Protein AF-A0A9I9E9Q4-F1 (afdb_monomer)

pLDDT: mean 74.21, std 18.52, range [24.16, 96.31]

Sequence (242 aa):
YEVGDVLEVLPSQSSAADVEVLVGLPADGEPVTDQMHDDWLHVCQELLGVIPPPEQIRGQRLSLTWLGAEFHELANDVDEETITCYAWAYILQLMGGSIFADKSTRYVHLMFLPFLANMHHTGRYSWGGAYLAWLYRQLCKASKQGVREIAGPLILLQIWAWERFPIVALKLLHLNVRYLFQIVWESYKTVIDSLPHFCINDHDIWRTISPLICFYIGEWHHPDRVLRQFGIQQAVPRDCNT

InterPro domains:
  IPR019557 Aminotransferase-like, plant mobile domain [PF10536] (17-169)
  IPR019557 Aminotransferase-like, plant mobile domain [PF10536] (182-240)
  IPR044824 Protein MAINTENANCE OF MERISTEMS-like [PTHR46033] (18-239)

Foldseek 3Di:
DDPVVVLVLLLQADFLLCCCVVVVFAQAADAQADDDDPCLQVLCCVQLVDRDDPVQDDPQKGFLVVLCVVLVDDDPDDDPSNVRSSVLSVVQSCCDQAQLDDPVSGIGGSSCSVLSSDVVSVNRYSSSLLSSLSQNVQSVVCPDPPRDDTIGNCPSVLLVCLVVPVVSNDPDDDDDDDDDDDDPDDPCPVVQVVDDCSSCVVVVCRQDFDWRHDHVGTDTHHNLSPCVVVVGDRDDDDDDPD

Secondary structure (DSSP, 8-state):
--HHHHHHHHHHH--HHHIIIII----SSB-B--PPPS-HHHHHHHHHSS---GGGB-SSEEEHHHHHHHTS---TT--HHHHHHHHHHHHHHHIIIIIT--SS-SEEEGGGHHHHS-HHHHTTB-HHHHHHHHHHHHHHHHTSTT-----S-THHHHHHHHHH-TTTS-------SSSS-------GGGTGGGS-GGGTTTGGGGG--EEEEETTEEEEE-GGGGGGGGTPPPPPPPPP--

Organism: Cucumis melo (NCBI:txid3656)

Mean predicted aligned error: 11.28 Å

Radius of gyration: 19.62 Å; Cα contacts (8 Å, |Δi|>4): 307; chains: 1; bounding box: 57×51×51 Å

Structure (mmCIF, N/CA/C/O backbone):
data_AF-A0A9I9E9Q4-F1
#
_entry.id   AF-A0A9I9E9Q4-F1
#
loop_
_atom_site.group_PDB
_atom_site.id
_atom_site.type_symbol
_atom_site.label_atom_id
_atom_site.label_alt_id
_atom_site.label_comp_id
_atom_site.label_asym_id
_atom_site.label_entity_id
_atom_site.label_seq_id
_atom_site.pdbx_PDB_ins_code
_atom_site.Cartn_x
_atom_site.Cartn_y
_atom_site.Cartn_z
_atom_site.occupancy
_atom_site.B_iso_or_equiv
_atom_site.auth_seq_id
_atom_site.auth_comp_id
_atom_site.auth_asym_id
_atom_site.auth_atom_id
_atom_site.pdbx_PDB_model_num
ATOM 1 N N . TYR A 1 1 ? 30.813 -10.505 -12.046 1.00 33.47 1 TYR A N 1
ATOM 2 C CA . TYR A 1 1 ? 29.360 -10.676 -11.889 1.00 33.47 1 TYR A CA 1
ATOM 3 C C . TYR A 1 1 ? 29.030 -10.309 -10.463 1.00 33.47 1 TYR A C 1
ATOM 5 O O . TYR A 1 1 ? 28.921 -11.173 -9.600 1.00 33.47 1 TYR A O 1
ATOM 13 N N . GLU A 1 2 ? 29.056 -9.008 -10.195 1.00 24.16 2 GLU A N 1
ATOM 14 C CA . GLU A 1 2 ? 28.802 -8.477 -8.862 1.00 24.16 2 GLU A CA 1
ATOM 15 C C . GLU A 1 2 ? 27.292 -8.359 -8.660 1.00 24.16 2 GLU A C 1
ATOM 17 O O . GLU A 1 2 ? 26.531 -8.156 -9.601 1.00 24.16 2 GLU A O 1
ATOM 22 N N . VAL A 1 3 ? 26.854 -8.494 -7.412 1.00 27.56 3 VAL A N 1
ATOM 23 C CA . VAL A 1 3 ? 25.445 -8.435 -6.988 1.00 27.56 3 VAL A CA 1
ATOM 24 C C . VAL A 1 3 ? 24.755 -7.118 -7.416 1.00 27.56 3 VAL A C 1
ATOM 26 O O . VAL A 1 3 ? 23.529 -7.066 -7.480 1.00 27.56 3 VAL A O 1
ATOM 29 N N . GLY A 1 4 ? 25.529 -6.087 -7.782 1.00 24.92 4 GLY A N 1
ATOM 30 C CA . GLY A 1 4 ? 25.045 -4.828 -8.358 1.00 24.92 4 GLY A CA 1
ATOM 31 C C . GLY A 1 4 ? 24.414 -4.957 -9.750 1.00 24.92 4 GLY A C 1
ATOM 32 O O . GLY A 1 4 ? 23.373 -4.350 -9.983 1.00 24.92 4 GLY A O 1
ATOM 33 N N . ASP A 1 5 ? 24.941 -5.818 -10.629 1.00 29.33 5 ASP A N 1
ATOM 34 C CA . ASP A 1 5 ? 24.440 -5.956 -12.011 1.00 29.33 5 ASP A CA 1
ATOM 35 C C . ASP A 1 5 ? 23.040 -6.588 -12.056 1.00 29.33 5 ASP A C 1
ATOM 37 O O . ASP A 1 5 ? 22.234 -6.308 -12.938 1.00 29.33 5 ASP A O 1
ATOM 41 N N . VAL A 1 6 ? 22.716 -7.448 -11.087 1.00 32.91 6 VAL A N 1
ATOM 42 C CA . VAL A 1 6 ? 21.388 -8.076 -10.993 1.00 32.91 6 VAL A CA 1
ATOM 43 C C . VAL A 1 6 ? 20.353 -7.059 -10.501 1.00 32.91 6 VAL A C 1
ATOM 45 O O . VAL A 1 6 ? 19.205 -7.087 -10.931 1.00 32.91 6 VAL A O 1
ATOM 48 N N . LEU A 1 7 ? 20.755 -6.121 -9.641 1.00 33.38 7 LEU A N 1
ATOM 49 C CA . LEU A 1 7 ? 19.862 -5.142 -9.017 1.00 33.38 7 LEU A CA 1
ATOM 50 C C . LEU A 1 7 ? 19.645 -3.870 -9.845 1.00 33.38 7 LEU A C 1
ATOM 52 O O . LEU A 1 7 ? 18.695 -3.156 -9.553 1.00 33.38 7 LEU A O 1
ATOM 56 N N . GLU A 1 8 ? 20.438 -3.595 -10.884 1.00 33.34 8 GLU A N 1
ATOM 57 C CA . GLU A 1 8 ? 20.067 -2.604 -11.914 1.00 33.34 8 GLU A CA 1
ATOM 58 C C . GLU A 1 8 ? 19.039 -3.159 -12.905 1.00 33.34 8 GLU A C 1
ATOM 60 O O . GLU A 1 8 ? 18.193 -2.430 -13.425 1.00 33.34 8 GLU A O 1
ATOM 65 N N . VAL A 1 9 ? 19.079 -4.471 -13.134 1.00 36.38 9 VAL A N 1
ATOM 66 C CA . VAL A 1 9 ? 18.190 -5.164 -14.066 1.00 36.38 9 VAL A CA 1
ATOM 67 C C . VAL A 1 9 ? 16.805 -5.361 -13.441 1.00 36.38 9 VAL A C 1
ATOM 69 O O . VAL A 1 9 ? 15.804 -5.134 -14.109 1.00 36.38 9 VAL A O 1
ATOM 72 N N . LEU A 1 10 ? 16.709 -5.693 -12.154 1.00 36.34 10 LEU A N 1
ATOM 73 C CA . LEU A 1 10 ? 15.436 -5.996 -11.481 1.00 36.34 10 LEU A CA 1
ATOM 74 C C . LEU A 1 10 ? 14.401 -4.848 -11.424 1.00 36.34 10 LEU A C 1
ATOM 76 O O . LEU A 1 10 ? 13.255 -5.098 -11.794 1.00 36.34 10 LEU A O 1
ATOM 80 N N . PRO A 1 11 ? 14.745 -3.602 -11.028 1.00 36.22 11 PRO A N 1
ATOM 81 C CA . PRO A 1 11 ? 13.814 -2.475 -11.062 1.00 36.22 11 PRO A CA 1
ATOM 82 C C . PRO A 1 11 ? 13.373 -2.180 -12.489 1.00 36.22 11 PRO A C 1
ATOM 84 O O . PRO A 1 11 ? 12.244 -1.784 -12.715 1.00 36.22 11 PRO A O 1
ATOM 87 N N . SER A 1 12 ? 14.232 -2.425 -13.478 1.00 40.03 12 SER A N 1
ATOM 88 C CA . SER A 1 12 ? 13.883 -2.117 -14.855 1.00 40.03 12 SER A CA 1
ATOM 89 C C . SER A 1 12 ? 12.803 -3.032 -15.448 1.00 40.03 12 SER A C 1
ATOM 91 O O . SER A 1 12 ? 12.147 -2.581 -16.374 1.00 40.03 12 SER A O 1
ATOM 93 N N . GLN A 1 13 ? 12.574 -4.260 -14.940 1.00 46.41 13 GLN A N 1
ATOM 94 C CA . GLN A 1 13 ? 11.753 -5.285 -15.634 1.00 46.41 13 GLN A CA 1
ATOM 95 C C . GLN A 1 13 ? 10.328 -5.477 -15.149 1.00 46.41 13 GLN A C 1
ATOM 97 O O . GLN A 1 13 ? 9.568 -6.155 -15.825 1.00 46.41 13 GLN A O 1
ATOM 102 N N . SER A 1 14 ? 9.926 -4.866 -14.038 1.00 53.78 14 SER A N 1
ATOM 103 C CA . SER A 1 14 ? 8.504 -4.810 -13.690 1.00 53.78 14 SER A CA 1
ATOM 104 C C . SER A 1 14 ? 7.871 -3.656 -14.460 1.00 53.78 14 SER A C 1
ATOM 106 O O . SER A 1 14 ? 8.085 -2.490 -14.114 1.00 53.78 14 SER A O 1
ATOM 108 N N . SER A 1 15 ? 7.162 -3.975 -15.541 1.00 65.00 15 SER A N 1
ATOM 109 C CA . SER A 1 15 ? 6.439 -2.986 -16.339 1.00 65.00 15 SER A CA 1
ATOM 110 C C . SER A 1 15 ? 5.064 -2.693 -15.746 1.00 65.00 15 SER A C 1
ATOM 112 O O . SER A 1 15 ? 4.502 -3.512 -15.020 1.00 65.00 15 SER A O 1
ATOM 114 N N . ALA A 1 16 ? 4.501 -1.529 -16.072 1.00 63.56 16 ALA A N 1
ATOM 115 C CA . ALA A 1 16 ? 3.112 -1.207 -15.736 1.00 63.56 16 ALA A CA 1
ATOM 116 C C . ALA A 1 16 ? 2.118 -2.273 -16.250 1.00 63.56 16 ALA A C 1
ATOM 118 O O . ALA A 1 16 ? 1.141 -2.560 -15.565 1.00 63.56 16 ALA A O 1
ATOM 119 N N . ALA A 1 17 ? 2.439 -2.947 -17.362 1.00 63.94 17 ALA A N 1
ATOM 120 C CA . ALA A 1 17 ? 1.685 -4.092 -17.872 1.00 63.94 17 ALA A CA 1
ATOM 121 C C . ALA A 1 17 ? 1.607 -5.247 -16.867 1.00 63.94 17 ALA A C 1
ATOM 123 O O . ALA A 1 17 ? 0.543 -5.804 -16.619 1.00 63.94 17 ALA A O 1
ATOM 124 N N . ASP A 1 18 ? 2.741 -5.602 -16.260 1.00 69.06 18 ASP A N 1
ATOM 125 C CA . ASP A 1 18 ? 2.819 -6.728 -15.329 1.00 69.06 18 ASP A CA 1
ATOM 126 C C . ASP A 1 18 ? 2.016 -6.439 -14.059 1.00 69.06 18 ASP A C 1
ATOM 128 O O . ASP A 1 18 ? 1.423 -7.337 -13.471 1.00 69.06 18 ASP A O 1
ATOM 132 N N . VAL A 1 19 ? 1.959 -5.176 -13.642 1.00 71.81 19 VAL A N 1
ATOM 133 C CA . VAL A 1 19 ? 1.187 -4.748 -12.472 1.00 71.81 19 VAL A CA 1
ATOM 134 C C . VAL A 1 19 ? -0.312 -4.835 -12.742 1.00 71.81 19 VAL A C 1
ATOM 136 O O . VAL A 1 19 ? -1.054 -5.382 -11.927 1.00 71.81 19 VAL A O 1
ATOM 139 N N . GLU A 1 20 ? -0.753 -4.348 -13.897 1.00 70.44 20 GLU A N 1
ATOM 140 C CA . GLU A 1 20 ? -2.163 -4.362 -14.283 1.00 70.44 20 GLU A CA 1
ATOM 141 C C . GLU A 1 20 ? -2.660 -5.794 -14.525 1.00 70.44 20 GLU A C 1
ATOM 143 O O . GLU A 1 20 ? -3.725 -6.175 -14.043 1.00 70.44 20 GLU A O 1
ATOM 148 N N . VAL A 1 21 ? -1.845 -6.633 -15.173 1.00 67.25 21 VAL A N 1
ATOM 149 C CA . VAL A 1 21 ? -2.209 -8.013 -15.525 1.00 67.25 21 VAL A CA 1
ATOM 150 C C . VAL A 1 21 ? -2.053 -8.988 -14.354 1.00 67.25 21 VAL A C 1
ATOM 152 O O . VAL A 1 21 ? -2.915 -9.842 -14.154 1.00 67.25 21 VAL A O 1
ATOM 155 N N . LEU A 1 22 ? -0.963 -8.910 -13.582 1.00 68.44 22 LEU A N 1
ATOM 156 C CA . LEU A 1 22 ? -0.660 -9.906 -12.540 1.00 68.44 22 LEU A CA 1
ATOM 157 C C . LEU A 1 22 ? -1.160 -9.497 -11.154 1.00 68.44 22 LEU A C 1
ATOM 159 O O . LEU A 1 22 ? -1.456 -10.369 -10.337 1.00 68.44 22 LEU A O 1
ATOM 163 N N . VAL A 1 23 ? -1.214 -8.194 -10.865 1.00 74.44 23 VAL A N 1
ATOM 164 C CA . VAL A 1 23 ? -1.644 -7.668 -9.557 1.00 74.44 23 VAL A CA 1
ATOM 165 C C . VAL A 1 23 ? -3.062 -7.094 -9.631 1.00 74.44 23 VAL A C 1
ATOM 167 O O . VAL A 1 23 ? -3.739 -7.039 -8.607 1.00 74.44 23 VAL A O 1
ATOM 170 N N . GLY A 1 24 ? -3.538 -6.713 -10.822 1.00 77.38 24 GLY A N 1
ATOM 171 C CA .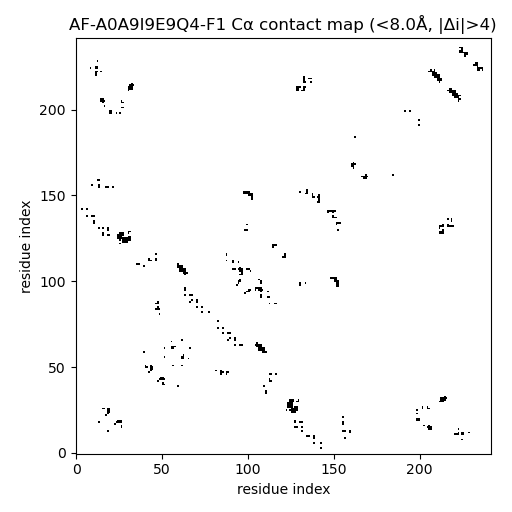 GLY A 1 24 ? -4.875 -6.146 -11.014 1.00 77.38 24 GLY A CA 1
ATOM 172 C C . GLY A 1 24 ? -4.991 -4.688 -10.569 1.00 77.38 24 GLY A C 1
ATOM 173 O O . GLY A 1 24 ? -6.090 -4.242 -10.248 1.00 77.38 24 GLY A O 1
ATOM 174 N N . LEU A 1 25 ? -3.872 -3.957 -10.483 1.00 83.25 25 LEU A N 1
ATOM 175 C CA . LEU A 1 25 ? -3.868 -2.550 -10.073 1.00 83.25 25 LEU A CA 1
ATOM 176 C C . LEU A 1 25 ? -3.776 -1.627 -11.295 1.00 83.25 25 LEU A C 1
ATOM 178 O O . LEU A 1 25 ? -2.882 -1.838 -12.117 1.00 83.25 25 LEU A O 1
ATOM 182 N N . PRO A 1 26 ? -4.622 -0.583 -11.388 1.00 83.38 26 PRO A N 1
ATOM 183 C CA . PRO A 1 26 ? -4.594 0.356 -12.506 1.00 83.38 26 PRO A CA 1
ATOM 184 C C . PRO A 1 26 ? -3.265 1.110 -12.539 1.00 83.38 26 PRO A C 1
ATOM 186 O O . PRO A 1 26 ? -2.832 1.686 -11.534 1.00 83.38 26 PRO A O 1
ATOM 189 N N . ALA A 1 27 ? -2.585 1.069 -13.682 1.00 80.19 27 ALA A N 1
ATOM 190 C CA . ALA A 1 27 ? -1.350 1.814 -13.897 1.00 80.19 27 ALA A CA 1
ATOM 191 C C . ALA A 1 27 ? -1.614 3.259 -14.349 1.00 80.19 27 ALA A C 1
ATOM 193 O O . ALA A 1 27 ? -0.733 4.112 -14.215 1.00 80.19 27 ALA A O 1
ATOM 194 N N . ASP A 1 28 ? -2.810 3.542 -14.856 1.00 80.12 28 ASP A N 1
ATOM 195 C CA . ASP A 1 28 ? -3.268 4.859 -15.270 1.00 80.12 28 ASP A CA 1
ATOM 196 C C . ASP A 1 28 ? -3.858 5.654 -14.094 1.00 80.12 28 ASP A C 1
ATOM 198 O O . ASP A 1 28 ? -4.004 5.154 -12.980 1.00 80.12 28 ASP A O 1
ATOM 202 N N . GLY A 1 29 ? -4.156 6.929 -14.333 1.00 84.44 29 GLY A N 1
ATOM 203 C CA . GLY A 1 29 ? -4.827 7.779 -13.354 1.00 84.44 29 GLY A CA 1
ATOM 204 C C . GLY A 1 29 ? -3.918 8.707 -12.548 1.00 84.44 29 GLY A C 1
ATOM 205 O O . GLY A 1 29 ? -2.764 8.980 -12.889 1.00 84.44 29 GLY A O 1
ATOM 206 N N . GLU A 1 30 ? -4.491 9.271 -11.489 1.00 88.06 30 GLU A N 1
ATOM 207 C CA . GLU A 1 30 ? -3.872 10.314 -10.676 1.00 88.06 30 GLU A CA 1
ATOM 208 C C . GLU A 1 30 ? -2.775 9.737 -9.765 1.00 88.06 30 GLU A C 1
ATOM 210 O O . GLU A 1 30 ? -2.918 8.631 -9.233 1.00 88.06 30 GLU A O 1
ATOM 215 N N . PRO A 1 31 ? -1.662 10.456 -9.547 1.00 85.62 31 PRO A N 1
ATOM 216 C CA . PRO A 1 31 ? -0.628 9.992 -8.633 1.00 85.62 31 PRO A CA 1
ATOM 217 C C . PRO A 1 31 ? -1.171 9.914 -7.197 1.00 85.62 31 PRO A C 1
ATOM 219 O O . PRO A 1 31 ? -1.919 10.787 -6.757 1.00 85.62 31 PRO A O 1
ATOM 222 N N . VAL A 1 32 ? -0.762 8.889 -6.440 1.00 88.19 32 VAL A N 1
ATOM 223 C CA . VAL A 1 32 ? -1.172 8.714 -5.036 1.00 88.19 32 VAL A CA 1
ATOM 224 C C . VAL A 1 32 ? -0.398 9.708 -4.170 1.00 88.19 32 VAL A C 1
ATOM 226 O O . VAL A 1 32 ? 0.690 9.416 -3.674 1.00 88.19 32 VAL A O 1
ATOM 229 N N . THR A 1 33 ? -0.920 10.923 -4.049 1.00 86.81 33 THR A N 1
ATOM 230 C CA . THR A 1 33 ? -0.339 12.023 -3.270 1.00 86.81 33 THR A CA 1
ATOM 231 C C . THR A 1 33 ? -1.472 12.868 -2.715 1.00 86.81 33 THR A C 1
ATOM 233 O O . THR A 1 33 ? -2.381 13.222 -3.458 1.00 86.81 33 THR A O 1
ATOM 236 N N . ASP A 1 34 ? -1.386 13.233 -1.442 1.00 79.56 34 ASP A N 1
ATOM 237 C CA . ASP A 1 34 ? -2.325 14.153 -0.806 1.00 79.56 34 ASP A CA 1
ATOM 238 C C . ASP A 1 34 ? -1.611 14.930 0.312 1.00 79.56 34 ASP A C 1
ATOM 240 O O . ASP A 1 34 ? -0.442 14.665 0.629 1.00 79.56 34 ASP A O 1
ATOM 244 N N . GLN A 1 35 ? -2.295 15.913 0.894 1.00 70.88 35 GLN A N 1
ATOM 245 C CA . GLN A 1 35 ? -1.817 16.663 2.047 1.00 70.88 35 GLN A CA 1
ATOM 246 C C . GLN A 1 35 ? -1.637 15.735 3.259 1.00 70.88 35 GLN A C 1
ATOM 248 O O . GLN A 1 35 ? -2.385 14.779 3.463 1.00 70.88 35 GLN A O 1
ATOM 253 N N . MET A 1 36 ? -0.612 15.997 4.078 1.00 67.38 36 MET A N 1
ATOM 254 C CA . MET A 1 36 ? -0.422 15.229 5.310 1.00 67.38 36 MET A CA 1
ATOM 255 C C . MET A 1 36 ? -1.543 15.556 6.295 1.00 67.38 36 MET A C 1
ATOM 257 O O . MET A 1 36 ? -1.762 16.718 6.629 1.00 67.38 36 MET A O 1
ATOM 261 N N . HIS A 1 37 ? -2.215 14.515 6.782 1.00 74.12 37 HIS A N 1
ATOM 262 C CA . HIS A 1 37 ? -3.103 14.624 7.929 1.00 74.12 37 HIS A CA 1
ATOM 263 C C . HIS A 1 37 ? -2.280 14.563 9.217 1.00 74.12 37 HIS A C 1
ATOM 265 O O . HIS A 1 37 ? -1.457 13.661 9.401 1.00 74.12 37 HIS A O 1
ATOM 271 N N . ASP A 1 38 ? -2.534 15.507 10.119 1.00 75.69 38 ASP A N 1
ATOM 272 C CA . ASP A 1 38 ? -1.868 15.551 11.423 1.00 75.69 38 ASP A CA 1
ATOM 273 C C . ASP A 1 38 ? -2.657 14.800 12.512 1.00 75.69 38 ASP A C 1
ATOM 275 O O . ASP A 1 38 ? -2.068 14.364 13.502 1.00 75.69 38 ASP A O 1
ATOM 279 N N . ASP A 1 39 ? -3.964 14.573 12.315 1.00 89.12 39 ASP A N 1
ATOM 280 C CA . ASP A 1 39 ? -4.838 13.871 13.267 1.00 89.12 39 ASP A CA 1
ATOM 281 C C . ASP A 1 39 ? -5.300 12.503 12.744 1.00 89.12 39 ASP A C 1
ATOM 283 O O . ASP A 1 39 ? -6.423 12.303 12.280 1.00 89.12 39 ASP A O 1
ATOM 287 N N . TRP A 1 40 ? -4.402 11.524 12.831 1.00 90.75 40 TRP A N 1
ATOM 288 C CA . TRP A 1 40 ? -4.683 10.152 12.407 1.00 90.75 40 TRP A CA 1
ATOM 289 C C . TRP A 1 40 ? -5.741 9.440 13.255 1.00 90.75 40 TRP A C 1
ATOM 291 O O . TRP A 1 40 ? -6.357 8.493 12.769 1.00 90.75 40 TRP A O 1
ATOM 301 N N . LEU A 1 41 ? -5.957 9.868 14.504 1.00 92.62 41 LEU A N 1
ATOM 302 C CA . LEU A 1 41 ? -6.998 9.292 15.357 1.00 92.62 41 LEU A CA 1
ATOM 303 C C . LEU A 1 41 ? -8.375 9.715 14.859 1.00 92.62 41 LEU A C 1
ATOM 305 O O . LEU A 1 41 ? -9.265 8.872 14.762 1.00 92.62 41 LEU A O 1
ATOM 309 N N . HIS A 1 42 ? -8.524 10.987 14.484 1.00 92.00 42 HIS A N 1
ATOM 310 C CA . HIS A 1 42 ? -9.746 11.481 13.864 1.00 92.00 42 HIS A CA 1
ATOM 311 C C . HIS A 1 42 ? -10.036 10.772 12.538 1.00 92.00 42 HIS A C 1
ATOM 313 O O . HIS A 1 42 ? -11.140 10.272 12.358 1.00 92.00 42 HIS A O 1
ATOM 319 N N . VAL A 1 43 ? -9.029 10.619 11.669 1.00 92.38 43 VAL A N 1
ATOM 320 C CA . VAL A 1 43 ? -9.182 9.888 10.395 1.00 92.38 43 VAL A CA 1
ATOM 321 C C . VAL A 1 43 ? -9.606 8.431 10.629 1.00 92.38 43 VAL A C 1
ATOM 323 O O . VAL A 1 43 ? -10.455 7.912 9.908 1.00 92.38 43 VAL A O 1
ATOM 326 N N . CYS A 1 44 ? -9.059 7.756 11.649 1.00 94.88 44 CYS A N 1
ATOM 327 C CA . CYS A 1 44 ? -9.503 6.403 11.999 1.00 94.88 44 CYS A CA 1
ATOM 328 C C . CYS A 1 44 ? -10.940 6.386 12.533 1.00 94.88 44 CYS A C 1
ATOM 330 O O . CYS A 1 44 ? -11.702 5.506 12.157 1.00 94.88 44 CYS A O 1
ATOM 332 N N . GLN A 1 45 ? -11.335 7.350 13.367 1.00 94.62 45 GLN A N 1
ATOM 333 C CA . GLN A 1 45 ? -12.708 7.429 13.868 1.00 94.62 45 GLN A CA 1
ATOM 334 C C . GLN A 1 45 ? -13.714 7.688 12.745 1.00 94.62 45 GLN A C 1
ATOM 336 O O . GLN A 1 45 ? -14.792 7.101 12.751 1.00 94.62 45 GLN A O 1
ATOM 341 N N . GLU A 1 46 ? -13.376 8.576 11.814 1.00 92.88 46 GLU A N 1
ATOM 342 C CA . GLU A 1 46 ? -14.237 8.946 10.693 1.00 92.88 46 GLU A CA 1
ATOM 343 C C . GLU A 1 46 ? -14.398 7.787 9.711 1.00 92.88 46 GLU A C 1
ATOM 345 O O . GLU A 1 46 ? -15.515 7.466 9.320 1.00 92.88 46 GLU A O 1
ATOM 350 N N . LEU A 1 47 ? -13.292 7.138 9.340 1.00 92.25 47 LEU A N 1
ATOM 351 C CA . LEU A 1 47 ? -13.309 6.117 8.297 1.00 92.25 47 LEU A CA 1
ATOM 352 C C . LEU A 1 47 ? -13.500 4.717 8.877 1.00 92.25 47 LEU A C 1
ATOM 354 O O . LEU A 1 47 ? -14.344 3.970 8.427 1.00 92.25 47 LEU A O 1
ATOM 358 N N . LEU A 1 48 ? -12.786 4.323 9.922 1.00 94.06 48 LEU A N 1
ATOM 359 C CA . LEU A 1 48 ? -12.945 2.977 10.486 1.00 94.06 48 LEU A CA 1
ATOM 360 C C . LEU A 1 48 ? -14.091 2.884 11.506 1.00 94.06 48 LEU A C 1
ATOM 362 O O . LEU A 1 48 ? -14.400 1.789 11.968 1.00 94.06 48 LEU A O 1
ATOM 366 N N . GLY A 1 49 ? -14.697 4.008 11.902 1.00 93.50 49 GLY A N 1
ATOM 367 C CA . GLY A 1 49 ? -15.717 4.048 12.956 1.00 93.50 49 GLY A CA 1
ATOM 368 C C . GLY A 1 49 ? -15.164 3.810 14.368 1.00 93.50 49 GLY A C 1
ATOM 369 O O . GLY A 1 49 ? -15.921 3.831 15.339 1.00 93.50 49 GLY A O 1
ATOM 370 N N . VAL A 1 50 ? -13.848 3.615 14.505 1.00 93.88 50 VAL A N 1
ATOM 371 C CA . VAL A 1 50 ? -13.174 3.252 15.757 1.00 93.88 50 VAL A CA 1
ATOM 372 C C . VAL A 1 50 ? -11.883 4.044 15.934 1.00 93.88 50 VAL A C 1
ATOM 374 O O . VAL A 1 50 ? -11.154 4.312 14.978 1.00 93.88 50 VAL A O 1
ATOM 377 N N . ILE A 1 51 ? -11.556 4.374 17.183 1.00 95.50 51 ILE A N 1
ATOM 378 C CA . ILE A 1 51 ? -10.256 4.947 17.546 1.00 95.50 51 ILE A CA 1
ATOM 379 C C . ILE A 1 51 ? -9.350 3.804 18.007 1.00 95.50 51 ILE A C 1
ATOM 381 O O . ILE A 1 51 ? -9.638 3.189 19.038 1.00 95.50 51 ILE A O 1
ATOM 385 N N . PRO A 1 52 ? -8.249 3.510 17.293 1.00 95.38 52 PRO A N 1
ATOM 386 C CA . PRO A 1 52 ? -7.328 2.473 17.720 1.00 95.38 52 PRO A CA 1
ATOM 387 C C . PRO A 1 52 ? -6.695 2.820 19.075 1.00 95.38 52 PRO A C 1
ATOM 389 O O . PRO A 1 52 ? -6.333 3.982 19.300 1.00 95.38 52 PRO A O 1
ATOM 392 N N . PRO A 1 53 ? -6.485 1.832 19.962 1.00 95.44 53 PRO A N 1
ATOM 393 C CA . PRO A 1 53 ? -5.763 2.057 21.207 1.00 95.44 53 PRO A CA 1
ATOM 394 C C . PRO A 1 53 ? -4.343 2.595 20.949 1.00 95.44 53 PRO A C 1
ATOM 396 O O . PRO A 1 53 ? -3.713 2.194 19.960 1.00 95.44 53 PRO A O 1
ATOM 399 N N . PRO A 1 54 ? -3.787 3.449 21.832 1.00 92.38 54 PRO A N 1
ATOM 400 C CA . PRO A 1 54 ? -2.464 4.049 21.640 1.00 92.38 54 PRO A CA 1
ATOM 401 C C . PRO A 1 54 ? -1.341 3.027 21.421 1.00 92.38 54 PRO A C 1
ATOM 403 O O . PRO A 1 54 ? -0.382 3.302 20.707 1.00 92.38 54 PRO A O 1
ATOM 406 N N . GLU A 1 55 ? -1.459 1.827 21.992 1.00 94.75 55 GLU A N 1
ATOM 407 C CA . GLU A 1 55 ? -0.472 0.751 21.861 1.00 94.75 55 GLU A CA 1
ATOM 408 C C . GLU A 1 55 ? -0.449 0.137 20.453 1.00 94.75 55 GLU A C 1
ATOM 410 O O . GLU A 1 55 ? 0.543 -0.479 20.055 1.00 94.75 55 GLU A O 1
ATOM 415 N N . GLN A 1 56 ? -1.539 0.295 19.697 1.00 95.06 56 GLN A N 1
ATOM 416 C CA . GLN A 1 56 ? -1.693 -0.239 18.344 1.00 95.06 56 GLN A CA 1
ATOM 417 C C . GLN A 1 56 ? -1.200 0.729 17.269 1.00 95.06 56 GLN A C 1
ATOM 419 O O . GLN A 1 56 ? -1.040 0.325 16.112 1.00 95.06 56 GLN A O 1
ATOM 424 N N . ILE A 1 57 ? -0.909 1.979 17.645 1.00 92.81 57 ILE A N 1
ATOM 425 C CA . ILE A 1 57 ? -0.372 3.001 16.753 1.00 92.81 57 ILE A CA 1
ATOM 426 C C . ILE A 1 57 ? 1.095 3.264 17.085 1.00 92.81 57 ILE A C 1
ATOM 428 O O . ILE A 1 57 ? 1.471 3.623 18.198 1.00 92.81 57 ILE A O 1
ATOM 432 N N . ARG A 1 58 ? 1.954 3.142 16.072 1.00 91.56 58 ARG A N 1
ATOM 433 C CA . ARG A 1 58 ? 3.373 3.491 16.167 1.00 91.56 58 ARG A CA 1
ATOM 434 C C . ARG A 1 58 ? 3.708 4.598 15.174 1.00 91.56 58 ARG A C 1
ATOM 436 O O . ARG A 1 58 ? 4.048 4.333 14.019 1.00 91.56 58 ARG A O 1
ATOM 443 N N . GLY A 1 59 ? 3.639 5.845 15.636 1.00 90.00 59 GLY A N 1
ATOM 444 C CA . GLY A 1 59 ? 3.757 7.018 14.768 1.00 90.00 59 GLY A CA 1
ATOM 445 C C . GLY A 1 59 ? 2.525 7.129 13.870 1.00 90.00 59 GLY A C 1
ATOM 446 O O . GLY A 1 59 ? 1.425 7.280 14.373 1.00 90.00 59 GLY A O 1
ATOM 447 N N . GLN A 1 60 ? 2.701 7.003 12.554 1.00 90.44 60 GLN A N 1
ATOM 448 C CA . GLN A 1 60 ? 1.614 7.077 11.560 1.00 90.44 60 GLN A CA 1
ATOM 449 C C . GLN A 1 60 ? 1.214 5.690 11.030 1.00 90.44 60 GLN A C 1
ATOM 451 O O . GLN A 1 60 ? 0.780 5.533 9.887 1.00 90.44 60 GLN A O 1
ATOM 456 N N . ARG A 1 61 ? 1.467 4.645 11.823 1.00 92.88 61 ARG A N 1
ATOM 457 C CA . ARG A 1 61 ? 1.304 3.253 11.405 1.00 92.88 61 ARG A CA 1
ATOM 458 C C . ARG A 1 61 ? 0.424 2.489 12.373 1.00 92.88 61 ARG A C 1
ATOM 460 O O . ARG A 1 61 ? 0.659 2.545 13.577 1.00 92.88 61 ARG A O 1
ATOM 467 N N . LEU A 1 62 ? -0.523 1.745 11.822 1.00 95.06 62 LEU A N 1
ATOM 468 C CA . LEU A 1 62 ? -1.517 0.963 12.536 1.00 95.06 62 LEU A CA 1
ATOM 469 C C . LEU A 1 62 ? -1.168 -0.524 12.505 1.00 95.06 62 LEU A C 1
ATOM 471 O O . LEU A 1 62 ? -0.7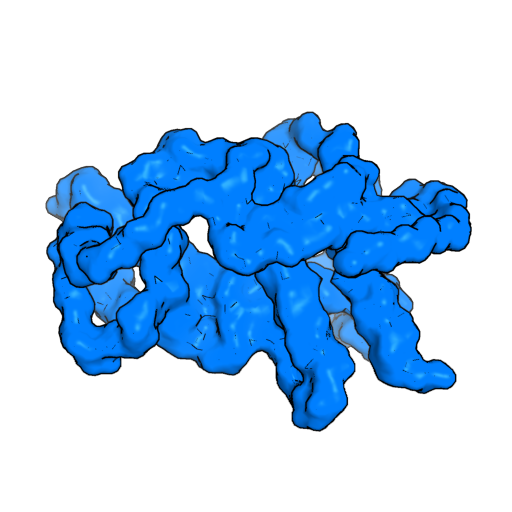35 -1.046 11.480 1.00 95.06 62 LEU A O 1
ATOM 475 N N . SER A 1 63 ? -1.339 -1.199 13.637 1.00 95.81 63 SER A N 1
ATOM 476 C CA . SER A 1 63 ? -1.128 -2.638 13.810 1.00 95.81 63 SER A CA 1
ATOM 477 C C . SER A 1 63 ? -2.065 -3.462 12.918 1.00 95.81 63 SER A C 1
ATOM 479 O O . SER A 1 63 ? -3.283 -3.415 13.074 1.00 95.81 63 SER A O 1
ATOM 481 N N . LEU A 1 64 ? -1.496 -4.262 12.010 1.00 94.50 64 LEU A N 1
ATOM 482 C CA . LEU A 1 64 ? -2.253 -5.161 11.126 1.00 94.50 64 LEU A CA 1
ATOM 483 C C . LEU A 1 64 ? -2.912 -6.309 11.898 1.00 94.50 64 LEU A C 1
ATOM 485 O O . LEU A 1 64 ? -3.985 -6.773 11.516 1.00 94.50 64 LEU A O 1
ATOM 489 N N . THR A 1 65 ? -2.281 -6.759 12.987 1.00 95.12 65 THR A N 1
ATOM 490 C CA . THR A 1 65 ? -2.835 -7.806 13.854 1.00 95.12 65 THR A CA 1
ATOM 491 C C . THR A 1 65 ? -4.059 -7.316 14.611 1.00 95.12 65 THR A C 1
ATOM 493 O O . THR A 1 65 ? -5.021 -8.061 14.741 1.00 95.12 65 THR A O 1
ATOM 496 N N . TRP A 1 66 ? -4.034 -6.069 15.089 1.00 96.31 66 TRP A N 1
ATOM 497 C CA . TRP A 1 66 ? -5.201 -5.475 15.736 1.00 96.31 66 TRP A CA 1
ATOM 498 C C . TRP A 1 66 ? -6.302 -5.187 14.719 1.00 96.31 66 TRP A C 1
ATOM 500 O O . TRP A 1 66 ? -7.432 -5.593 14.946 1.00 96.31 66 TRP A O 1
ATOM 510 N N . LEU A 1 67 ? -5.962 -4.594 13.569 1.00 95.69 67 LEU A N 1
ATOM 511 C CA . LEU A 1 67 ? -6.932 -4.301 12.511 1.00 95.69 67 LEU A CA 1
ATOM 512 C C . LEU A 1 67 ? -7.688 -5.566 12.067 1.00 95.69 67 LEU A C 1
ATOM 514 O O . LEU A 1 67 ? -8.903 -5.545 11.930 1.00 95.69 67 LEU A O 1
ATOM 518 N N . GLY A 1 68 ? -6.980 -6.688 11.907 1.00 94.19 68 GLY A N 1
ATOM 519 C CA . GLY A 1 68 ? -7.607 -7.967 11.566 1.00 94.19 68 GLY A CA 1
ATOM 520 C C . GLY A 1 68 ? -8.463 -8.577 12.677 1.00 94.19 68 GLY A C 1
ATOM 521 O O . GLY A 1 68 ? -9.373 -9.337 12.370 1.00 94.19 68 GLY A O 1
ATOM 522 N N . ALA A 1 69 ? -8.172 -8.276 13.945 1.00 94.81 69 ALA A N 1
ATOM 523 C CA . ALA A 1 69 ? -8.961 -8.752 15.079 1.00 94.81 69 ALA A CA 1
ATOM 524 C C . ALA A 1 69 ? -10.223 -7.903 15.294 1.00 94.81 69 ALA A C 1
ATOM 526 O O . ALA A 1 69 ? -11.280 -8.457 15.572 1.00 94.81 69 ALA A O 1
ATOM 527 N N . GLU A 1 70 ? -10.111 -6.582 15.135 1.00 95.38 70 GLU A N 1
ATOM 528 C CA . GLU A 1 70 ? -11.213 -5.631 15.306 1.00 95.38 70 GLU A CA 1
ATOM 529 C C . GLU A 1 70 ? -12.297 -5.818 14.232 1.00 95.38 70 GLU A C 1
ATOM 531 O O . GLU A 1 70 ? -13.481 -5.817 14.541 1.00 95.38 70 GLU A O 1
ATOM 536 N N . PHE A 1 71 ? -11.892 -6.060 12.979 1.00 94.00 71 PHE A N 1
ATOM 537 C CA . PHE A 1 71 ? -12.795 -6.190 11.826 1.00 94.00 71 PHE A CA 1
ATOM 538 C C . PHE A 1 71 ? -12.976 -7.648 11.361 1.00 94.00 71 PHE A C 1
ATOM 540 O O . PHE A 1 71 ? -13.171 -7.906 10.173 1.00 94.00 71 PHE A O 1
ATOM 547 N N . HIS A 1 72 ? -12.864 -8.623 12.272 1.00 90.81 72 HIS A N 1
ATOM 548 C CA . HIS A 1 72 ? -12.899 -10.048 11.915 1.00 90.81 72 HIS A CA 1
ATOM 549 C C . HIS A 1 72 ? -14.291 -10.548 11.500 1.00 90.81 72 HIS A C 1
ATOM 551 O O . HIS A 1 72 ? -14.405 -11.321 10.547 1.00 90.81 72 HIS A O 1
ATOM 557 N N . GLU A 1 73 ? -15.338 -10.135 12.217 1.00 90.12 73 GLU A N 1
ATOM 558 C CA . GLU A 1 73 ? -16.705 -10.625 12.026 1.00 90.12 73 GLU A CA 1
ATOM 559 C C . GLU A 1 73 ? -17.667 -9.467 11.776 1.00 90.12 73 GLU A C 1
ATOM 561 O O . GLU A 1 73 ? -17.752 -8.535 12.570 1.00 90.12 73 GLU A O 1
ATOM 566 N N . LEU A 1 74 ? -18.428 -9.562 10.686 1.00 89.56 74 LEU A N 1
ATOM 567 C CA . LEU A 1 74 ? -19.503 -8.634 10.355 1.00 89.56 74 LEU A CA 1
ATOM 568 C C . LEU A 1 74 ? -20.849 -9.291 10.683 1.00 89.56 74 LEU A C 1
ATOM 570 O O . LEU A 1 74 ? -21.124 -10.402 10.225 1.00 89.56 74 LEU A O 1
ATOM 574 N N . ALA A 1 75 ? -21.691 -8.620 11.469 1.00 88.81 75 ALA A N 1
ATOM 575 C CA . ALA A 1 75 ? -23.044 -9.103 11.744 1.00 88.81 75 ALA A CA 1
ATOM 576 C C . ALA A 1 75 ? -23.932 -9.022 10.484 1.00 88.81 75 ALA A C 1
ATOM 578 O O . ALA A 1 75 ? -23.716 -8.182 9.618 1.00 88.81 75 ALA A O 1
ATOM 579 N N . ASN A 1 76 ? -24.949 -9.885 10.378 1.00 83.62 76 ASN A N 1
ATOM 580 C CA . ASN A 1 76 ? -25.754 -10.010 9.151 1.00 83.62 76 ASN A CA 1
ATOM 581 C C . ASN A 1 76 ? -26.697 -8.819 8.875 1.00 83.62 76 ASN A C 1
ATOM 583 O O . ASN A 1 76 ? -27.088 -8.629 7.729 1.00 83.62 76 ASN A O 1
ATOM 587 N N . ASP A 1 77 ? -27.048 -8.030 9.895 1.00 89.00 77 ASP A N 1
ATOM 588 C CA . ASP A 1 77 ? -28.066 -6.966 9.819 1.00 89.00 77 ASP A CA 1
ATOM 589 C C . ASP A 1 77 ? -27.469 -5.566 10.076 1.00 89.00 77 ASP A C 1
ATOM 591 O O . ASP A 1 77 ? -28.066 -4.733 10.761 1.00 89.00 77 ASP A O 1
ATOM 595 N N . VAL A 1 78 ? -26.252 -5.326 9.584 1.00 90.81 78 VAL A N 1
ATOM 596 C CA . VAL A 1 78 ? -25.565 -4.030 9.699 1.00 90.81 78 VAL A CA 1
ATOM 597 C C . VAL A 1 78 ? -26.007 -3.050 8.611 1.00 90.81 78 VAL A C 1
ATOM 599 O O . VAL A 1 78 ? -26.428 -3.444 7.524 1.00 90.81 78 VAL A O 1
ATOM 602 N N . ASP A 1 79 ? -25.896 -1.760 8.904 1.00 93.50 79 ASP A N 1
ATOM 603 C CA . ASP A 1 79 ? -26.147 -0.681 7.953 1.00 93.50 79 ASP A CA 1
ATOM 604 C C . ASP A 1 79 ? -25.007 -0.524 6.922 1.00 93.50 79 ASP A C 1
ATOM 606 O O . ASP A 1 79 ? -23.903 -1.054 7.082 1.00 93.50 79 ASP A O 1
ATOM 610 N N . GLU A 1 80 ? -25.275 0.223 5.846 1.00 90.81 80 GLU A N 1
ATOM 611 C CA . GLU A 1 80 ? -24.316 0.451 4.757 1.00 90.81 80 GLU A CA 1
ATOM 612 C C . GLU A 1 80 ? -23.047 1.201 5.205 1.00 90.81 80 GLU A C 1
ATOM 614 O O . GLU A 1 80 ? -21.972 0.955 4.646 1.00 90.81 80 GLU A O 1
ATOM 619 N N . GLU A 1 81 ? -23.127 2.075 6.216 1.00 90.44 81 GLU A N 1
ATOM 620 C CA . GLU A 1 81 ? -21.960 2.806 6.730 1.00 90.44 8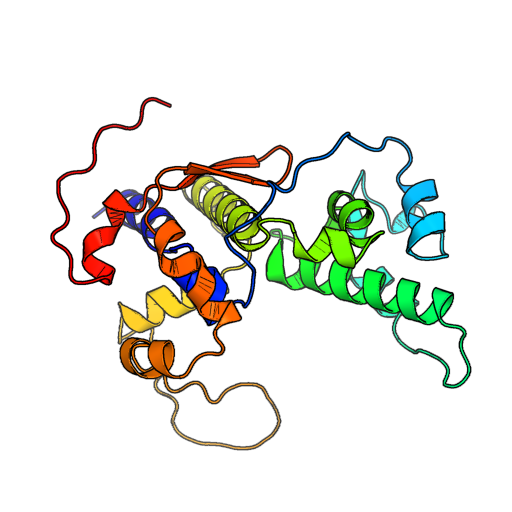1 GLU A CA 1
ATOM 621 C C . GLU A 1 81 ? -21.011 1.831 7.430 1.00 90.44 81 GLU A C 1
ATOM 623 O O . GLU A 1 81 ? -19.817 1.797 7.129 1.00 90.44 81 GLU A O 1
ATOM 628 N N . THR A 1 82 ? -21.551 0.940 8.265 1.00 91.81 82 THR A N 1
ATOM 629 C CA . THR A 1 82 ? -20.778 -0.130 8.906 1.00 91.81 82 THR A CA 1
ATOM 630 C C . THR A 1 82 ? -20.130 -1.059 7.873 1.00 91.81 82 THR A C 1
ATOM 632 O O . THR A 1 82 ? -18.944 -1.375 7.990 1.00 91.81 82 THR A O 1
ATOM 635 N N . ILE A 1 83 ? -20.855 -1.469 6.823 1.00 92.12 83 ILE A N 1
ATOM 636 C CA . ILE A 1 83 ? -20.282 -2.285 5.732 1.00 92.12 83 ILE A CA 1
ATOM 637 C C . ILE A 1 83 ? -19.097 -1.560 5.081 1.00 92.12 83 ILE A C 1
ATOM 639 O O . ILE A 1 83 ? -18.059 -2.171 4.809 1.00 92.12 83 ILE A O 1
ATOM 643 N N . THR A 1 84 ? -19.234 -0.254 4.863 1.00 91.88 84 THR A N 1
ATOM 644 C CA . THR A 1 84 ? -18.197 0.579 4.251 1.00 91.88 84 THR A CA 1
ATOM 645 C C . THR A 1 84 ? -16.947 0.658 5.136 1.00 91.88 84 THR A C 1
ATOM 647 O O . THR A 1 84 ? -15.840 0.440 4.637 1.00 91.88 84 THR A O 1
ATOM 650 N N . CYS A 1 85 ? -17.104 0.837 6.453 1.00 92.81 85 CYS A N 1
ATOM 651 C CA . CYS A 1 85 ? -16.002 0.793 7.423 1.00 92.81 85 CYS A CA 1
ATOM 652 C C . CYS A 1 85 ? -15.213 -0.524 7.352 1.00 92.81 85 CYS A C 1
ATOM 654 O O . CYS A 1 85 ? -13.979 -0.521 7.313 1.00 92.81 85 CYS A O 1
ATOM 656 N N . TYR A 1 86 ? -15.913 -1.660 7.271 1.00 94.00 86 T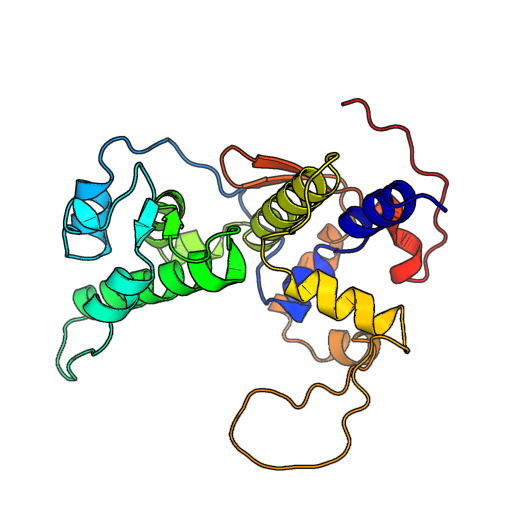YR A N 1
ATOM 657 C CA . TYR A 1 86 ? -15.284 -2.980 7.148 1.00 94.00 86 TYR A CA 1
ATOM 658 C C . TYR A 1 86 ? -14.570 -3.161 5.806 1.00 94.00 86 TYR A C 1
ATOM 660 O O . TYR A 1 86 ? -13.470 -3.719 5.763 1.00 94.00 86 TYR A O 1
ATOM 668 N N . ALA A 1 87 ? -15.145 -2.656 4.712 1.00 92.62 87 ALA A N 1
ATOM 669 C CA . ALA A 1 87 ? -14.492 -2.668 3.407 1.00 92.62 87 ALA A CA 1
ATOM 670 C C . ALA A 1 87 ? -13.185 -1.855 3.426 1.00 92.62 87 ALA A C 1
ATOM 672 O O . ALA A 1 87 ? -12.154 -2.331 2.942 1.00 92.62 87 ALA A O 1
ATOM 673 N N . TRP A 1 88 ? -13.189 -0.667 4.042 1.00 94.38 88 TRP A N 1
ATOM 674 C CA . TRP A 1 88 ? -11.987 0.150 4.226 1.00 94.38 88 TRP A CA 1
ATOM 675 C C . TRP A 1 88 ? -10.931 -0.543 5.082 1.00 94.38 88 TRP A C 1
ATOM 677 O O . TRP A 1 88 ? -9.763 -0.575 4.688 1.00 94.38 88 TRP A O 1
ATOM 687 N N . ALA A 1 89 ? -11.325 -1.147 6.204 1.00 95.06 89 ALA A N 1
ATOM 688 C CA . ALA A 1 89 ? -10.418 -1.908 7.059 1.00 95.06 89 ALA A CA 1
ATOM 689 C C . ALA A 1 89 ? -9.766 -3.076 6.301 1.00 95.06 89 ALA A C 1
ATOM 691 O O . ALA A 1 89 ? -8.548 -3.262 6.370 1.00 95.06 89 ALA A O 1
ATOM 692 N N . TYR A 1 90 ? -10.556 -3.822 5.527 1.00 93.25 90 TYR A N 1
ATOM 693 C CA . TYR A 1 90 ? -10.075 -4.942 4.723 1.00 93.25 90 TYR A CA 1
ATOM 694 C C . TYR A 1 90 ? -9.093 -4.497 3.630 1.00 93.25 90 TYR A C 1
ATOM 696 O O . TYR A 1 90 ? -8.002 -5.059 3.504 1.00 93.25 90 TYR A O 1
ATOM 704 N N . ILE A 1 91 ? -9.426 -3.450 2.868 1.00 92.69 91 ILE A N 1
ATOM 705 C CA . ILE A 1 91 ? -8.539 -2.913 1.826 1.00 92.69 91 ILE A CA 1
ATOM 706 C C . ILE A 1 91 ? -7.251 -2.365 2.446 1.00 92.69 91 ILE A C 1
ATOM 708 O O . ILE A 1 91 ? -6.161 -2.641 1.942 1.00 92.69 91 ILE A O 1
ATOM 712 N N . LEU A 1 92 ? -7.340 -1.659 3.577 1.00 94.25 92 LEU A N 1
ATOM 713 C CA . LEU A 1 92 ? -6.167 -1.180 4.304 1.00 94.25 92 LEU A CA 1
ATOM 714 C C . LEU A 1 92 ? -5.285 -2.354 4.773 1.00 94.25 92 LEU A C 1
ATOM 716 O O . LEU A 1 92 ? -4.057 -2.291 4.677 1.00 94.25 92 LEU A O 1
ATOM 720 N N . GLN A 1 93 ? -5.888 -3.459 5.218 1.00 92.94 93 GLN A N 1
ATOM 721 C CA . GLN A 1 93 ? -5.157 -4.670 5.585 1.00 92.94 93 GLN A CA 1
ATOM 722 C C . GLN A 1 93 ? -4.432 -5.292 4.382 1.00 92.94 93 GLN A C 1
ATOM 724 O O . GLN A 1 93 ? -3.251 -5.632 4.494 1.00 92.94 93 GLN A O 1
ATOM 729 N N . LEU A 1 94 ? -5.088 -5.388 3.219 1.00 90.31 94 LEU A N 1
ATOM 730 C CA . LEU A 1 94 ? -4.460 -5.839 1.970 1.00 90.31 94 LEU A CA 1
ATOM 731 C C . LEU A 1 94 ? -3.299 -4.927 1.561 1.00 90.31 94 LEU A C 1
ATOM 733 O O . LEU A 1 94 ? -2.223 -5.408 1.183 1.00 90.31 94 LEU A O 1
ATOM 737 N N . MET A 1 95 ? -3.489 -3.614 1.696 1.00 90.56 95 MET A N 1
ATOM 738 C CA . MET A 1 95 ? -2.465 -2.623 1.403 1.00 90.56 95 MET A CA 1
ATOM 739 C C . MET A 1 95 ? -1.227 -2.810 2.278 1.00 90.56 95 MET A C 1
ATOM 741 O O . MET A 1 95 ? -0.126 -2.915 1.752 1.00 90.56 95 MET A O 1
ATOM 745 N N . GLY A 1 96 ? -1.370 -2.915 3.598 1.00 89.88 96 GLY A N 1
ATOM 746 C CA . GLY A 1 96 ? -0.213 -3.077 4.484 1.00 89.88 96 GLY A CA 1
ATOM 747 C C . GLY A 1 96 ? 0.396 -4.476 4.505 1.00 89.88 96 GLY A C 1
ATOM 748 O O . GLY A 1 96 ? 1.597 -4.617 4.731 1.00 89.88 96 GLY A O 1
ATOM 749 N N . GLY A 1 97 ? -0.420 -5.510 4.304 1.00 86.56 97 GLY A N 1
ATOM 750 C CA . GLY A 1 97 ? 0.014 -6.903 4.387 1.00 86.56 97 GLY A CA 1
ATOM 751 C C . GLY A 1 97 ? 0.651 -7.421 3.101 1.00 86.56 97 GLY A C 1
ATOM 752 O O . GLY A 1 97 ? 1.532 -8.274 3.168 1.00 86.56 97 GLY A O 1
ATOM 753 N N . SER A 1 98 ? 0.224 -6.905 1.944 1.00 84.06 98 SER A N 1
ATOM 754 C CA . SER A 1 98 ? 0.633 -7.435 0.638 1.00 84.06 98 SER A CA 1
ATOM 755 C C . SER A 1 98 ? 1.149 -6.357 -0.314 1.00 84.06 98 SER A C 1
ATOM 757 O O . SER A 1 98 ? 2.284 -6.457 -0.766 1.00 84.06 98 SER A O 1
ATOM 759 N N . ILE A 1 99 ? 0.349 -5.327 -0.611 1.00 86.44 99 ILE A N 1
ATOM 760 C CA . ILE A 1 99 ? 0.589 -4.393 -1.734 1.00 86.44 99 ILE A CA 1
ATOM 761 C C . ILE A 1 99 ? 1.725 -3.398 -1.434 1.00 86.44 99 ILE A C 1
ATOM 763 O O . ILE A 1 99 ? 2.592 -3.158 -2.264 1.00 86.44 99 ILE A O 1
ATOM 767 N N . PHE A 1 100 ? 1.759 -2.852 -0.224 1.00 88.38 100 PHE A N 1
ATOM 768 C CA . PHE A 1 100 ? 2.731 -1.867 0.260 1.00 88.38 100 PHE A CA 1
ATOM 769 C C . PHE A 1 100 ? 3.467 -2.377 1.502 1.00 88.38 100 PHE A C 1
ATOM 771 O O . PHE A 1 100 ? 3.873 -1.608 2.377 1.00 88.38 100 PHE A O 1
ATOM 778 N N . ALA A 1 101 ? 3.648 -3.696 1.578 1.00 85.69 101 ALA A N 1
ATOM 779 C CA . ALA A 1 101 ? 4.292 -4.361 2.698 1.00 85.69 101 ALA A CA 1
ATOM 780 C C . ALA A 1 101 ? 5.685 -3.779 2.999 1.00 85.69 101 ALA A C 1
ATOM 782 O O . ALA A 1 101 ? 6.486 -3.490 2.102 1.00 85.69 101 ALA A O 1
ATOM 783 N N . ASP A 1 102 ? 5.994 -3.611 4.284 1.00 79.38 102 ASP A N 1
ATOM 784 C CA . ASP A 1 102 ? 7.342 -3.297 4.758 1.00 79.38 102 ASP A CA 1
ATOM 785 C C . ASP A 1 102 ? 8.026 -4.545 5.343 1.00 79.38 102 ASP A C 1
ATOM 787 O O . ASP A 1 102 ? 7.447 -5.626 5.368 1.00 79.38 102 ASP A O 1
ATOM 791 N N . LYS A 1 103 ? 9.274 -4.423 5.818 1.00 75.31 103 LYS A N 1
ATOM 792 C CA . LYS A 1 103 ? 10.034 -5.568 6.367 1.00 75.31 103 LYS A CA 1
ATOM 793 C C . LYS A 1 103 ? 9.333 -6.263 7.525 1.00 75.31 103 LYS A C 1
ATOM 795 O O . LYS A 1 103 ? 9.552 -7.444 7.752 1.00 75.31 103 LYS A O 1
ATOM 800 N N . SER A 1 104 ? 8.561 -5.511 8.304 1.00 75.25 104 SER A N 1
ATOM 801 C CA . SER A 1 104 ? 7.897 -6.065 9.469 1.00 75.25 104 SER A CA 1
ATOM 802 C C . SER A 1 104 ? 6.627 -6.803 9.073 1.00 75.25 104 SER A C 1
ATOM 804 O O . SER A 1 104 ? 6.294 -7.784 9.730 1.00 75.25 104 SER A O 1
ATOM 806 N N . THR A 1 105 ? 5.906 -6.337 8.043 1.00 78.12 105 THR A N 1
ATOM 807 C CA . THR A 1 105 ? 4.523 -6.760 7.728 1.00 78.12 105 THR A CA 1
ATOM 808 C C . THR A 1 105 ? 3.584 -6.699 8.943 1.00 78.12 105 THR A C 1
ATOM 810 O O . THR A 1 105 ? 2.535 -7.329 8.970 1.00 78.12 105 THR A O 1
ATOM 813 N N . ARG A 1 106 ? 3.969 -5.950 9.989 1.00 88.75 106 ARG A N 1
ATOM 814 C CA . ARG A 1 106 ? 3.215 -5.833 11.247 1.00 88.75 106 ARG A CA 1
ATOM 815 C C . ARG A 1 106 ? 2.311 -4.620 11.262 1.00 88.75 106 ARG A C 1
ATOM 817 O O . ARG A 1 106 ? 1.362 -4.585 12.038 1.00 88.75 106 ARG A O 1
ATOM 824 N N . TYR A 1 107 ? 2.635 -3.622 10.449 1.00 92.12 107 TYR A N 1
ATOM 825 C CA . TYR A 1 107 ? 1.931 -2.358 10.443 1.00 92.12 107 TYR A CA 1
ATOM 826 C C . TYR A 1 107 ? 1.619 -1.906 9.023 1.00 92.12 107 TYR A C 1
ATOM 828 O O . TYR A 1 107 ? 2.425 -2.093 8.114 1.00 92.12 107 TYR A O 1
ATOM 836 N N . VAL A 1 108 ? 0.484 -1.237 8.876 1.00 93.12 108 VAL A N 1
ATOM 837 C CA . VAL A 1 108 ? 0.100 -0.484 7.684 1.00 93.12 108 VAL A CA 1
ATOM 838 C C . VAL A 1 108 ? 0.249 1.003 7.959 1.00 93.12 108 VAL A C 1
ATOM 840 O O . VAL A 1 108 ? 0.007 1.461 9.074 1.00 93.12 108 VAL A O 1
ATOM 843 N N . HIS A 1 109 ? 0.672 1.778 6.966 1.00 92.12 109 HIS A N 1
ATOM 844 C CA . HIS A 1 109 ? 0.709 3.226 7.116 1.00 92.12 109 HIS A CA 1
ATOM 845 C C . HIS A 1 109 ? -0.694 3.811 6.946 1.00 92.12 109 HIS A C 1
ATOM 847 O O . HIS A 1 109 ? -1.361 3.536 5.954 1.00 92.12 109 HIS A O 1
ATOM 853 N N . LEU A 1 110 ? -1.110 4.686 7.858 1.00 92.50 110 LEU A N 1
ATOM 854 C CA . LEU A 1 110 ? -2.436 5.315 7.830 1.00 92.50 110 LEU A CA 1
ATOM 855 C C . LEU A 1 110 ? -2.633 6.291 6.662 1.00 92.50 110 LEU A C 1
ATOM 857 O O . LEU A 1 110 ? -3.745 6.735 6.416 1.00 92.50 110 LEU A O 1
ATOM 861 N N . MET A 1 111 ? -1.576 6.554 5.887 1.00 91.12 111 MET A N 1
ATOM 862 C CA . MET A 1 111 ? -1.615 7.474 4.751 1.00 91.12 111 MET A CA 1
ATOM 863 C C . MET A 1 111 ? -2.599 7.011 3.684 1.00 91.12 111 MET A C 1
ATOM 865 O O . MET A 1 111 ? -3.196 7.840 3.022 1.00 91.12 111 MET A O 1
ATOM 869 N N . PHE A 1 112 ? -2.796 5.698 3.544 1.00 91.50 112 PHE A N 1
ATOM 870 C CA . PHE A 1 112 ? -3.692 5.139 2.541 1.00 91.50 112 PHE A CA 1
ATOM 871 C C . PHE A 1 112 ? -5.167 5.327 2.894 1.00 91.50 112 PHE A C 1
ATOM 873 O O . PHE A 1 112 ? -5.998 5.349 1.997 1.00 91.50 112 PHE A O 1
ATOM 880 N N . LEU A 1 113 ? -5.500 5.472 4.178 1.00 92.12 113 LEU A N 1
ATOM 881 C CA . LEU A 1 113 ? -6.881 5.473 4.650 1.00 92.12 113 LEU A CA 1
ATOM 882 C C . LEU A 1 113 ? -7.714 6.640 4.061 1.00 92.12 113 LEU A C 1
ATOM 884 O O . LEU A 1 113 ? -8.780 6.353 3.520 1.00 92.12 113 LEU A O 1
ATOM 888 N N . PRO A 1 114 ? -7.226 7.900 4.013 1.00 91.44 114 PRO A N 1
ATOM 889 C CA . PRO A 1 114 ? -7.903 8.994 3.303 1.00 91.44 114 PRO A CA 1
ATOM 890 C C . PRO A 1 114 ? -8.243 8.701 1.834 1.00 91.44 114 PRO A C 1
ATOM 892 O O . PRO A 1 114 ? -9.296 9.103 1.349 1.00 91.44 114 PRO A O 1
ATOM 895 N N . PHE A 1 115 ? -7.407 7.935 1.127 1.00 89.88 115 PHE A N 1
ATOM 896 C CA . PHE A 1 115 ? -7.630 7.588 -0.284 1.00 89.88 115 PHE A CA 1
ATOM 897 C C . PHE A 1 115 ? -8.755 6.576 -0.467 1.00 89.88 115 PHE A C 1
ATOM 899 O O . PHE A 1 115 ? -9.255 6.410 -1.579 1.00 89.88 115 PHE A O 1
ATOM 906 N N . LEU A 1 116 ? -9.143 5.887 0.607 1.00 90.12 116 LEU A N 1
ATOM 907 C CA . LEU A 1 116 ? -10.258 4.952 0.611 1.00 90.12 116 LEU A CA 1
ATOM 908 C C . LEU A 1 116 ? -11.591 5.660 0.888 1.00 90.12 116 LEU A C 1
ATOM 910 O O . LEU A 1 116 ? -12.625 5.142 0.477 1.00 90.12 116 LEU A O 1
ATOM 914 N N . ALA A 1 117 ? -11.574 6.853 1.499 1.00 88.56 117 ALA A N 1
ATOM 915 C CA . ALA A 1 117 ? -12.765 7.589 1.941 1.00 88.56 117 ALA A CA 1
ATOM 916 C C . ALA A 1 117 ? -13.830 7.777 0.851 1.00 88.56 117 ALA A C 1
ATOM 918 O O . ALA A 1 117 ? -15.025 7.812 1.133 1.00 88.56 117 ALA A O 1
ATOM 919 N N . ASN A 1 118 ? -13.413 7.875 -0.413 1.00 85.25 118 ASN A N 1
ATOM 920 C CA . ASN A 1 118 ? -14.322 7.907 -1.547 1.00 85.25 118 ASN A CA 1
ATOM 921 C C . ASN A 1 118 ? -13.925 6.843 -2.570 1.00 85.25 118 ASN A C 1
ATOM 923 O O . ASN A 1 118 ? -13.064 7.090 -3.408 1.00 85.25 118 ASN A O 1
ATOM 927 N N . MET A 1 119 ? -14.623 5.706 -2.554 1.00 77.94 119 MET A N 1
ATOM 928 C CA . MET A 1 119 ? -14.389 4.570 -3.458 1.00 77.94 119 MET A CA 1
ATOM 929 C C . MET A 1 119 ? -14.417 4.939 -4.948 1.00 77.94 119 MET A C 1
ATOM 931 O O . MET A 1 119 ? -13.655 4.383 -5.739 1.00 77.94 119 MET A O 1
ATOM 935 N N . HIS A 1 120 ? -15.252 5.906 -5.348 1.00 79.50 120 HIS A N 1
ATOM 936 C CA . HIS A 1 120 ? -15.285 6.378 -6.734 1.00 79.50 120 HIS A CA 1
ATOM 937 C C . HIS A 1 120 ? -14.019 7.147 -7.121 1.00 79.50 120 HIS A C 1
ATOM 939 O O . HIS A 1 120 ? -13.620 7.110 -8.284 1.00 79.50 120 HIS A O 1
ATOM 945 N N . HIS A 1 121 ? -13.394 7.847 -6.173 1.00 83.44 121 HIS A N 1
ATOM 946 C CA . HIS A 1 121 ? -12.090 8.478 -6.375 1.00 83.44 121 HIS A CA 1
ATOM 947 C C . HIS A 1 121 ? -10.941 7.494 -6.169 1.00 83.44 121 HIS A C 1
ATOM 949 O O . HIS A 1 121 ? -9.968 7.568 -6.911 1.00 83.44 121 HIS A O 1
ATOM 955 N N . THR A 1 122 ? -11.070 6.522 -5.259 1.00 86.25 122 THR A N 1
ATOM 956 C CA . THR A 1 122 ? -10.083 5.456 -5.054 1.00 86.25 122 THR A CA 1
ATOM 957 C C . THR A 1 122 ? -9.747 4.772 -6.377 1.00 86.25 122 THR A C 1
ATOM 959 O O . THR A 1 122 ? -8.576 4.565 -6.670 1.00 86.25 122 THR A O 1
ATOM 962 N N . GLY A 1 123 ? -10.747 4.488 -7.218 1.00 84.69 123 GLY A N 1
ATOM 963 C CA . GLY A 1 123 ? -10.542 3.871 -8.533 1.00 84.69 123 GLY A CA 1
ATOM 964 C C . GLY A 1 123 ? -9.860 4.750 -9.592 1.00 84.69 123 GLY A C 1
ATOM 965 O O . GLY A 1 123 ? -9.570 4.245 -10.667 1.00 84.69 123 GLY A O 1
ATOM 966 N N . ARG A 1 124 ? -9.618 6.042 -9.328 1.00 87.50 124 ARG A N 1
ATOM 967 C CA . ARG A 1 124 ? -8.964 6.973 -10.269 1.00 87.50 124 ARG A CA 1
ATOM 968 C C . ARG A 1 124 ? -7.466 7.120 -10.044 1.00 87.50 124 ARG A C 1
ATOM 970 O O . ARG A 1 124 ? -6.814 7.798 -10.833 1.00 87.50 124 ARG A O 1
ATOM 977 N N . TYR A 1 125 ? -6.934 6.569 -8.957 1.00 88.69 125 TYR A N 1
ATOM 978 C CA . TYR A 1 125 ? -5.511 6.660 -8.667 1.00 88.69 125 TYR A CA 1
ATOM 979 C C . TYR A 1 125 ? -4.721 5.571 -9.388 1.00 88.69 125 TYR A C 1
ATOM 981 O O . TYR A 1 125 ? -5.151 4.419 -9.452 1.00 88.69 125 TYR A O 1
ATOM 989 N N . SER A 1 126 ? -3.502 5.923 -9.797 1.00 89.62 126 SER A N 1
ATOM 990 C CA . SER A 1 126 ? -2.498 4.998 -10.322 1.00 89.62 126 SER A CA 1
ATOM 991 C C . SER A 1 126 ? -1.905 4.154 -9.193 1.00 89.62 126 SER A C 1
ATOM 993 O O . SER A 1 126 ? -0.762 4.330 -8.755 1.00 89.62 126 SER A O 1
ATOM 995 N N . TRP A 1 127 ? -2.700 3.214 -8.678 1.00 90.38 127 TRP A N 1
ATOM 996 C CA . TRP A 1 127 ? -2.259 2.266 -7.655 1.00 90.38 127 TRP A CA 1
ATOM 997 C C . TRP A 1 127 ? -1.127 1.377 -8.155 1.00 90.38 127 TRP A C 1
ATOM 999 O O . TRP A 1 127 ? -0.244 1.020 -7.377 1.00 90.38 127 TRP A O 1
ATOM 1009 N N . GLY A 1 128 ? -1.119 1.058 -9.448 1.00 88.00 128 GLY A N 1
ATOM 1010 C CA . GLY A 1 128 ? -0.048 0.316 -10.089 1.00 88.00 128 GLY A CA 1
ATOM 1011 C C . GLY A 1 128 ? 1.246 1.126 -10.180 1.00 88.00 128 GLY A C 1
ATOM 1012 O O . GLY A 1 128 ? 2.327 0.605 -9.892 1.00 88.00 128 GLY A O 1
ATOM 1013 N N . GLY A 1 129 ? 1.151 2.428 -10.466 1.00 87.44 129 GLY A N 1
ATOM 1014 C CA . GLY A 1 129 ? 2.299 3.328 -10.411 1.00 87.44 129 GLY A CA 1
ATOM 1015 C C . GLY A 1 129 ? 2.849 3.471 -8.991 1.00 87.44 129 GLY A C 1
ATOM 1016 O O . GLY A 1 129 ? 4.056 3.343 -8.770 1.00 87.44 129 GLY A O 1
ATOM 1017 N N . ALA A 1 130 ? 1.966 3.643 -8.005 1.00 90.50 130 ALA A N 1
ATOM 1018 C CA . ALA A 1 130 ? 2.348 3.699 -6.598 1.00 90.50 130 ALA A CA 1
ATOM 1019 C C . ALA A 1 130 ? 3.002 2.389 -6.124 1.00 90.50 130 ALA A C 1
ATOM 1021 O O . ALA A 1 130 ? 4.010 2.412 -5.411 1.00 90.50 130 ALA A O 1
ATOM 1022 N N . TYR A 1 131 ? 2.469 1.243 -6.555 1.00 89.62 131 TYR A N 1
ATOM 1023 C CA . TYR A 1 131 ? 3.026 -0.081 -6.291 1.00 89.62 131 TYR A CA 1
ATOM 1024 C C . TYR A 1 131 ? 4.453 -0.212 -6.832 1.00 89.62 131 TYR A C 1
ATOM 1026 O O . TYR A 1 131 ? 5.353 -0.633 -6.100 1.00 89.62 131 TYR A O 1
ATOM 1034 N N . LEU A 1 132 ? 4.690 0.191 -8.086 1.00 85.75 132 LEU A N 1
ATOM 1035 C CA . LEU A 1 132 ? 6.027 0.164 -8.686 1.00 85.75 132 LEU A CA 1
ATOM 1036 C C . LEU A 1 132 ? 6.987 1.114 -7.972 1.00 85.75 132 LEU A C 1
ATOM 1038 O O . LEU A 1 132 ? 8.108 0.710 -7.666 1.00 85.75 132 LEU A O 1
ATOM 1042 N N . ALA A 1 133 ? 6.547 2.331 -7.633 1.00 88.38 133 ALA A N 1
ATOM 1043 C CA . ALA A 1 133 ? 7.345 3.265 -6.838 1.00 88.38 133 ALA A CA 1
ATOM 1044 C C . ALA A 1 133 ? 7.783 2.620 -5.513 1.00 88.38 133 ALA A C 1
ATOM 1046 O O . ALA A 1 133 ? 8.950 2.696 -5.116 1.00 88.38 133 ALA A O 1
ATOM 1047 N N . TRP A 1 134 ? 6.861 1.927 -4.838 1.00 88.94 134 TRP A N 1
ATOM 1048 C CA . TRP A 1 134 ? 7.156 1.216 -3.600 1.00 88.94 134 TRP A CA 1
ATOM 1049 C C . TRP A 1 134 ? 8.143 0.066 -3.815 1.00 88.94 134 TRP A C 1
ATOM 1051 O O . TRP A 1 134 ? 9.135 -0.031 -3.088 1.00 88.94 134 TRP A O 1
ATOM 1061 N N . LEU A 1 135 ? 7.913 -0.784 -4.819 1.00 85.19 135 LEU A N 1
ATOM 1062 C CA . LEU A 1 135 ? 8.784 -1.907 -5.166 1.00 85.19 135 LEU A CA 1
ATOM 1063 C C . LEU A 1 135 ? 10.207 -1.433 -5.490 1.00 85.19 135 LEU A C 1
ATOM 1065 O O . LEU A 1 135 ? 11.173 -1.950 -4.923 1.00 85.19 135 LEU A O 1
ATOM 1069 N N . TYR A 1 136 ? 10.344 -0.411 -6.336 1.00 83.38 136 TYR A N 1
ATOM 1070 C CA . TYR A 1 136 ? 11.637 0.158 -6.723 1.00 83.38 136 TYR A CA 1
ATOM 1071 C C . TYR A 1 136 ? 12.360 0.719 -5.503 1.00 83.38 136 TYR A C 1
ATOM 1073 O O . TYR A 1 136 ? 13.528 0.405 -5.270 1.00 83.38 136 TYR A O 1
ATOM 1081 N N . ARG A 1 137 ? 11.646 1.441 -4.631 1.00 86.06 137 ARG A N 1
ATOM 1082 C CA . ARG A 1 137 ? 12.209 1.930 -3.371 1.00 86.06 137 ARG A CA 1
ATOM 1083 C C . ARG A 1 137 ? 12.739 0.795 -2.492 1.00 86.06 137 ARG A C 1
ATOM 1085 O O . ARG A 1 137 ? 13.767 0.972 -1.830 1.00 86.06 137 ARG A O 1
ATOM 1092 N N . GLN A 1 138 ? 12.059 -0.349 -2.429 1.00 84.50 138 GLN A N 1
ATOM 1093 C CA . GLN A 1 138 ? 12.536 -1.490 -1.641 1.00 84.50 138 GLN A CA 1
ATOM 1094 C C . GLN A 1 138 ? 13.739 -2.185 -2.286 1.00 84.50 138 GLN A C 1
ATOM 1096 O O . GLN A 1 138 ? 14.671 -2.540 -1.562 1.00 84.50 138 GLN A O 1
ATOM 1101 N N . LEU A 1 139 ? 13.782 -2.298 -3.616 1.00 82.25 139 LEU A N 1
ATOM 1102 C CA . LEU A 1 139 ? 14.949 -2.797 -4.354 1.00 82.25 139 LEU A CA 1
ATOM 1103 C C . LEU A 1 139 ? 16.178 -1.901 -4.128 1.00 82.25 139 LEU A C 1
ATOM 1105 O O . LEU A 1 139 ? 17.241 -2.395 -3.751 1.00 82.25 139 LEU A O 1
ATOM 1109 N N . CYS A 1 140 ? 16.011 -0.579 -4.217 1.00 81.31 140 CYS A N 1
ATOM 1110 C CA . CYS A 1 140 ? 17.059 0.402 -3.919 1.00 81.31 140 CYS A CA 1
ATOM 1111 C C . CYS A 1 140 ? 17.543 0.335 -2.461 1.00 81.31 140 CYS A C 1
ATOM 1113 O O . CYS A 1 140 ? 18.705 0.600 -2.161 1.00 81.31 140 CYS A O 1
ATOM 1115 N N . LYS A 1 141 ? 16.664 0.002 -1.507 1.00 81.88 141 LYS A N 1
ATOM 1116 C CA . LYS A 1 141 ? 17.081 -0.239 -0.116 1.00 81.88 141 LYS A CA 1
ATOM 1117 C C . LYS A 1 141 ? 17.850 -1.551 0.017 1.00 81.88 141 LYS A C 1
ATOM 1119 O O . LYS A 1 141 ? 18.799 -1.595 0.795 1.00 81.88 141 LYS A O 1
ATOM 1124 N N . ALA A 1 142 ? 17.442 -2.594 -0.700 1.00 83.50 142 ALA A N 1
ATOM 1125 C CA . ALA A 1 142 ? 18.064 -3.913 -0.654 1.00 83.50 142 ALA A CA 1
ATOM 1126 C C . ALA A 1 142 ? 19.456 -3.952 -1.302 1.00 83.50 142 ALA A C 1
ATOM 1128 O O . ALA A 1 142 ? 20.282 -4.753 -0.879 1.00 83.50 142 ALA A O 1
ATOM 1129 N N . SER A 1 143 ? 19.744 -3.067 -2.262 1.00 78.25 143 SER A N 1
ATOM 1130 C CA . SER A 1 143 ? 21.063 -2.969 -2.907 1.00 78.25 143 SER A CA 1
ATOM 1131 C C . SER A 1 143 ? 22.149 -2.325 -2.042 1.00 78.25 143 SER A C 1
ATOM 1133 O O . SER A 1 143 ? 23.332 -2.396 -2.375 1.00 78.25 143 SER A O 1
ATOM 1135 N N . LYS A 1 144 ? 21.781 -1.710 -0.912 1.00 76.94 144 LYS A N 1
ATOM 1136 C CA . LYS A 1 144 ? 22.745 -1.082 -0.004 1.00 76.94 144 LYS A CA 1
ATOM 1137 C C . LYS A 1 144 ? 23.594 -2.131 0.711 1.00 76.94 144 LYS A C 1
ATOM 1139 O O . LYS A 1 144 ? 23.097 -3.157 1.175 1.00 76.94 144 LYS A O 1
ATOM 1144 N N . GLN A 1 145 ? 24.881 -1.827 0.869 1.00 80.75 145 GLN A N 1
ATOM 1145 C CA . GLN A 1 145 ? 25.831 -2.712 1.539 1.00 80.75 145 GLN A CA 1
ATOM 1146 C C . GLN A 1 145 ? 25.353 -3.088 2.951 1.00 80.75 145 GLN A C 1
ATOM 1148 O O . GLN A 1 145 ? 24.923 -2.240 3.731 1.00 80.75 145 GLN A O 1
ATOM 1153 N N . GLY A 1 146 ? 25.443 -4.377 3.283 1.00 80.44 146 GLY A N 1
ATOM 1154 C CA . GLY A 1 146 ? 25.068 -4.904 4.598 1.00 80.44 146 GLY A CA 1
ATOM 1155 C C . GLY A 1 146 ? 23.578 -5.212 4.769 1.00 80.44 146 GLY A C 1
ATOM 1156 O O . GLY A 1 146 ? 23.206 -5.811 5.779 1.00 80.44 146 GLY A O 1
ATOM 1157 N N . VAL A 1 147 ? 22.724 -4.878 3.795 1.00 81.44 147 VAL A N 1
ATOM 1158 C CA . VAL A 1 147 ? 21.317 -5.292 3.803 1.00 81.44 147 VAL A CA 1
ATOM 1159 C C . VAL A 1 147 ? 21.208 -6.756 3.374 1.00 81.44 147 VAL A C 1
ATOM 1161 O O . VAL A 1 147 ? 21.795 -7.174 2.383 1.00 81.44 147 VAL A O 1
ATOM 1164 N N . ARG A 1 148 ? 20.472 -7.552 4.158 1.00 79.88 148 ARG A N 1
ATOM 1165 C CA . ARG A 1 148 ? 20.309 -9.005 3.950 1.00 79.88 148 ARG A CA 1
ATOM 1166 C C . ARG A 1 148 ? 18.896 -9.422 3.556 1.00 79.88 148 ARG A C 1
ATOM 1168 O O . ARG A 1 148 ? 18.668 -10.580 3.236 1.00 79.88 148 ARG A O 1
ATOM 1175 N N . GLU A 1 149 ? 17.958 -8.486 3.611 1.00 78.94 149 GLU A N 1
ATOM 1176 C CA . GLU A 1 149 ? 16.535 -8.742 3.425 1.00 78.94 149 GLU A CA 1
ATOM 1177 C C . GLU A 1 149 ? 15.916 -7.621 2.599 1.00 78.94 149 GLU A C 1
ATOM 1179 O O . GLU A 1 149 ? 16.164 -6.431 2.853 1.00 78.94 149 GLU A O 1
ATOM 1184 N N . ILE A 1 150 ? 15.076 -8.025 1.653 1.00 80.69 150 ILE A N 1
ATOM 1185 C CA . ILE A 1 150 ? 14.236 -7.152 0.844 1.00 80.69 150 ILE A CA 1
ATOM 1186 C C . ILE A 1 150 ? 12.792 -7.227 1.353 1.00 80.69 150 ILE A C 1
ATOM 1188 O O . ILE A 1 150 ? 12.324 -8.279 1.778 1.00 80.69 150 ILE A O 1
ATOM 1192 N N . ALA A 1 151 ? 12.115 -6.084 1.348 1.00 80.12 151 ALA A N 1
ATOM 1193 C CA . ALA A 1 151 ? 10.703 -5.947 1.691 1.00 80.12 151 ALA A CA 1
ATOM 1194 C C . ALA A 1 151 ? 9.895 -5.543 0.461 1.00 80.12 151 ALA A C 1
ATOM 1196 O O . ALA A 1 151 ? 10.462 -5.303 -0.602 1.00 80.12 151 ALA A O 1
ATOM 1197 N N . GLY A 1 152 ? 8.586 -5.394 0.626 1.00 80.88 152 GLY A N 1
ATOM 1198 C CA . GLY A 1 152 ? 7.706 -4.944 -0.440 1.00 80.88 152 GLY A CA 1
ATOM 1199 C C . GLY A 1 152 ? 6.893 -6.070 -1.053 1.00 80.88 152 GLY A C 1
ATOM 1200 O O . GLY A 1 152 ? 6.977 -7.224 -0.624 1.00 80.88 152 GLY A O 1
ATOM 1201 N N . PRO A 1 153 ? 6.099 -5.728 -2.069 1.00 75.81 153 PRO A N 1
ATOM 1202 C CA . PRO A 1 153 ? 5.248 -6.676 -2.754 1.00 75.81 153 PRO A CA 1
ATOM 1203 C C . PRO A 1 153 ? 6.070 -7.489 -3.766 1.00 75.81 153 PRO A C 1
ATOM 1205 O O . PRO A 1 153 ? 6.107 -7.214 -4.961 1.00 75.81 153 PRO A O 1
ATOM 1208 N N . LEU A 1 154 ? 6.785 -8.506 -3.280 1.00 78.31 154 LEU A N 1
ATOM 1209 C CA . LEU A 1 154 ? 7.758 -9.260 -4.084 1.00 78.31 154 LEU A CA 1
ATOM 1210 C C . LEU A 1 154 ? 7.130 -10.211 -5.109 1.00 78.31 154 LEU A C 1
ATOM 1212 O O . LEU A 1 154 ? 7.867 -10.920 -5.785 1.00 78.31 154 LEU A O 1
ATOM 1216 N N . ILE A 1 155 ? 5.803 -10.256 -5.235 1.00 77.94 155 ILE A N 1
ATOM 1217 C CA . ILE A 1 155 ? 5.130 -11.194 -6.139 1.00 77.94 155 ILE A CA 1
ATOM 1218 C C . ILE A 1 155 ? 5.555 -10.983 -7.598 1.00 77.94 155 ILE A C 1
ATOM 1220 O O . ILE A 1 155 ? 5.864 -11.960 -8.274 1.00 77.94 155 ILE A O 1
ATOM 1224 N N . LEU A 1 156 ? 5.704 -9.733 -8.057 1.00 73.94 156 LEU A N 1
ATOM 1225 C CA . LEU A 1 156 ? 6.227 -9.458 -9.401 1.00 73.94 156 LEU A CA 1
ATOM 1226 C C . LEU A 1 156 ? 7.674 -9.928 -9.560 1.00 73.94 156 LEU A C 1
ATOM 1228 O O . LEU A 1 156 ? 8.023 -10.524 -10.575 1.00 73.94 156 LEU A O 1
ATOM 1232 N N . LEU A 1 157 ? 8.505 -9.723 -8.536 1.00 73.50 157 LEU A N 1
ATOM 1233 C CA . LEU A 1 157 ? 9.894 -10.179 -8.540 1.00 73.50 157 LEU A CA 1
ATOM 1234 C C . LEU A 1 157 ? 9.990 -11.714 -8.570 1.00 73.50 157 LEU A C 1
ATOM 1236 O O . LEU A 1 157 ? 10.855 -12.268 -9.246 1.00 73.50 157 LEU A O 1
ATOM 1240 N N . GLN A 1 158 ? 9.104 -12.402 -7.846 1.00 73.38 158 GLN A N 1
ATOM 1241 C CA . GLN A 1 158 ? 9.024 -13.863 -7.818 1.00 73.38 158 GLN A CA 1
ATOM 1242 C C . GLN A 1 158 ? 8.589 -14.420 -9.171 1.00 73.38 158 GLN A C 1
ATOM 1244 O O . GLN A 1 158 ? 9.253 -15.307 -9.704 1.00 73.38 158 GLN A O 1
ATOM 1249 N N . ILE A 1 159 ? 7.518 -13.862 -9.740 1.00 68.62 159 ILE A N 1
ATOM 1250 C CA . ILE A 1 159 ? 7.003 -14.241 -11.056 1.00 68.62 159 ILE A CA 1
ATOM 1251 C C . ILE A 1 159 ? 8.078 -14.039 -12.131 1.00 68.62 159 ILE A C 1
ATOM 1253 O O . ILE A 1 159 ? 8.386 -14.967 -12.879 1.00 68.62 159 ILE A O 1
ATOM 1257 N N . TRP A 1 160 ? 8.719 -12.871 -12.138 1.00 71.56 160 TRP A N 1
ATOM 1258 C CA . TRP A 1 160 ? 9.825 -12.569 -13.041 1.00 71.56 160 TRP A CA 1
ATOM 1259 C C . TRP A 1 160 ? 10.977 -13.581 -12.917 1.00 71.56 160 TRP A C 1
ATOM 1261 O O . TRP A 1 160 ? 11.499 -14.088 -13.914 1.00 71.56 160 TRP A O 1
ATOM 1271 N N . ALA A 1 161 ? 11.371 -13.922 -11.685 1.00 67.44 161 ALA A N 1
ATOM 1272 C CA . ALA A 1 161 ? 12.457 -14.868 -11.449 1.00 67.44 161 ALA A CA 1
ATOM 1273 C C . ALA A 1 161 ? 12.114 -16.274 -11.965 1.00 67.44 161 ALA A C 1
ATOM 1275 O O . ALA A 1 161 ? 12.993 -16.961 -12.491 1.00 67.44 161 ALA A O 1
ATOM 1276 N N . TRP A 1 162 ? 10.852 -16.697 -11.850 1.00 67.69 162 TRP A N 1
ATOM 1277 C CA . TRP A 1 162 ? 10.386 -17.978 -12.383 1.00 67.69 162 TRP A CA 1
ATOM 1278 C C . TRP A 1 162 ? 10.411 -18.029 -13.909 1.00 67.69 162 TRP A C 1
ATOM 1280 O O . TRP A 1 162 ? 10.830 -19.047 -14.458 1.00 67.69 162 TRP A O 1
ATOM 1290 N N . GLU A 1 163 ? 10.035 -16.947 -14.594 1.00 63.03 163 GLU A N 1
ATOM 1291 C CA . GLU A 1 163 ? 10.108 -16.883 -16.058 1.00 63.03 163 GLU A CA 1
ATOM 1292 C C . GLU A 1 163 ? 11.561 -16.985 -16.549 1.00 63.03 163 GLU A C 1
ATOM 1294 O O . GLU A 1 163 ? 11.871 -17.691 -17.513 1.00 63.03 163 GLU A O 1
ATOM 1299 N N . ARG A 1 164 ? 12.488 -16.297 -15.870 1.00 61.81 164 ARG A N 1
ATOM 1300 C CA . ARG A 1 164 ? 13.867 -16.162 -16.356 1.00 61.81 164 ARG A CA 1
ATOM 1301 C C . ARG A 1 164 ? 14.791 -17.298 -15.939 1.00 61.81 164 ARG A C 1
ATOM 1303 O O . ARG A 1 164 ? 15.736 -17.616 -16.668 1.00 61.81 164 ARG A O 1
ATOM 1310 N N . PHE A 1 165 ? 14.534 -17.904 -14.783 1.00 65.50 165 PHE A N 1
ATOM 1311 C CA . PHE A 1 165 ? 15.371 -18.950 -14.210 1.00 65.50 165 PHE A CA 1
ATOM 1312 C C . PHE A 1 165 ? 14.555 -20.233 -13.998 1.00 65.50 165 PHE A C 1
ATOM 1314 O O . PHE A 1 165 ? 14.024 -20.455 -12.909 1.00 65.50 165 PHE A O 1
ATOM 1321 N N . PRO A 1 166 ? 14.544 -21.159 -14.978 1.00 63.25 166 PRO A N 1
ATOM 1322 C CA . PRO A 1 166 ? 13.854 -22.450 -14.865 1.00 63.25 166 PRO A CA 1
ATOM 1323 C C . PRO A 1 166 ? 14.310 -23.321 -13.682 1.00 63.25 166 PRO A C 1
ATOM 1325 O O . PRO A 1 166 ? 13.642 -24.286 -13.326 1.00 63.25 166 PRO A O 1
ATOM 1328 N N . ILE A 1 167 ? 15.469 -23.007 -13.092 1.00 61.44 167 ILE A N 1
ATOM 1329 C CA . ILE A 1 167 ? 15.995 -23.639 -11.873 1.00 61.44 167 ILE A CA 1
ATOM 1330 C C . ILE A 1 167 ? 15.259 -23.173 -10.610 1.00 61.44 167 ILE A C 1
ATOM 1332 O O . ILE A 1 167 ? 15.170 -23.929 -9.647 1.00 61.44 167 ILE A O 1
ATOM 1336 N N . VAL A 1 168 ? 14.755 -21.937 -10.614 1.00 60.53 168 VAL A N 1
ATOM 1337 C CA . VAL A 1 168 ? 13.994 -21.328 -9.514 1.00 60.53 168 VAL A CA 1
ATOM 1338 C C . VAL A 1 168 ? 12.488 -21.519 -9.731 1.00 60.53 168 VAL A C 1
ATOM 1340 O O . VAL A 1 168 ? 11.724 -21.491 -8.769 1.00 60.53 168 VAL A O 1
ATOM 1343 N N . ALA A 1 169 ? 12.060 -21.757 -10.977 1.00 57.47 169 ALA A N 1
ATOM 1344 C CA . ALA A 1 169 ? 10.695 -22.151 -11.309 1.00 57.47 169 ALA A CA 1
ATOM 1345 C C . ALA A 1 169 ? 10.322 -23.462 -10.594 1.00 57.47 169 ALA A C 1
ATOM 1347 O O . ALA A 1 169 ? 10.985 -24.493 -10.743 1.00 57.47 169 ALA A O 1
ATOM 1348 N N . LEU A 1 170 ? 9.256 -23.424 -9.793 1.00 53.66 170 LEU A N 1
ATOM 1349 C CA . LEU A 1 170 ? 8.811 -24.565 -8.996 1.00 53.66 170 LEU A CA 1
ATOM 1350 C C . LEU A 1 170 ? 8.399 -25.734 -9.919 1.00 53.66 170 LEU A C 1
ATOM 1352 O O . LEU A 1 170 ? 7.382 -25.664 -10.606 1.00 53.66 170 LEU A O 1
ATOM 1356 N N . LYS A 1 171 ? 9.156 -26.841 -9.934 1.00 51.06 171 LYS A N 1
ATOM 1357 C CA . LYS A 1 171 ? 8.724 -28.095 -10.585 1.00 51.06 171 LYS A CA 1
ATOM 1358 C C . LYS A 1 171 ? 7.705 -28.811 -9.690 1.00 51.06 171 LYS A C 1
ATOM 1360 O O . LYS A 1 171 ? 8.071 -29.620 -8.842 1.00 51.06 171 LYS A O 1
ATOM 1365 N N . LEU A 1 172 ? 6.427 -28.476 -9.856 1.00 50.59 172 LEU A N 1
ATOM 1366 C CA . LEU A 1 172 ? 5.295 -29.000 -9.082 1.00 50.59 172 LEU A CA 1
ATOM 1367 C C . LEU A 1 172 ? 4.903 -30.426 -9.530 1.00 50.59 172 LEU A C 1
ATOM 1369 O O . LEU A 1 172 ? 4.254 -30.600 -10.557 1.00 50.59 172 LEU A O 1
ATOM 1373 N N . LEU A 1 173 ? 5.254 -31.452 -8.746 1.00 41.59 173 LEU A N 1
ATOM 1374 C CA . LEU A 1 173 ? 4.696 -32.811 -8.845 1.00 41.59 173 LEU A CA 1
ATOM 1375 C C . LEU A 1 173 ? 3.822 -33.094 -7.607 1.00 41.59 173 LEU A C 1
ATOM 1377 O O . LEU A 1 173 ? 4.340 -33.164 -6.500 1.00 41.59 173 LEU A O 1
ATOM 1381 N N . HIS A 1 174 ? 2.520 -33.315 -7.844 1.00 40.75 174 HIS A N 1
ATOM 1382 C CA . HIS A 1 174 ? 1.532 -34.007 -6.989 1.00 40.75 174 HIS A CA 1
ATOM 1383 C C . HIS A 1 174 ? 1.141 -33.425 -5.599 1.00 40.75 174 HIS A C 1
ATOM 1385 O O . HIS A 1 174 ? 1.858 -33.627 -4.628 1.00 40.75 174 HIS A O 1
ATOM 1391 N N . LEU A 1 175 ? -0.102 -32.893 -5.496 1.00 46.22 175 LEU A N 1
ATOM 1392 C CA . LEU A 1 175 ? -1.212 -33.281 -4.566 1.00 46.22 175 LEU A CA 1
ATOM 1393 C C . LEU A 1 175 ? -2.030 -32.138 -3.886 1.00 46.22 175 LEU A C 1
ATOM 1395 O O . LEU A 1 175 ? -1.504 -31.332 -3.135 1.00 46.22 175 LEU A O 1
ATOM 1399 N N . ASN A 1 176 ? -3.360 -32.224 -4.089 1.00 30.38 176 ASN A N 1
ATOM 1400 C CA . ASN A 1 176 ? -4.538 -32.034 -3.203 1.00 30.38 176 ASN A CA 1
ATOM 1401 C C . ASN A 1 176 ? -4.869 -30.729 -2.410 1.00 30.38 176 ASN A C 1
ATOM 1403 O O . ASN A 1 176 ? -4.360 -30.476 -1.325 1.00 30.38 176 ASN A O 1
ATOM 1407 N N . VAL A 1 177 ? -5.904 -30.032 -2.921 1.00 45.16 177 VAL A N 1
ATOM 1408 C CA . VAL A 1 177 ? -7.086 -29.367 -2.301 1.00 45.16 177 VAL A CA 1
ATOM 1409 C C . VAL A 1 177 ? -6.935 -28.694 -0.917 1.00 45.16 177 VAL A C 1
ATOM 1411 O O . VAL A 1 177 ? -7.289 -29.302 0.091 1.00 45.16 177 VAL A O 1
ATOM 1414 N N . ARG A 1 178 ? -6.523 -27.406 -0.889 1.00 37.41 178 ARG A N 1
ATOM 1415 C CA . ARG A 1 178 ? -6.987 -26.338 0.056 1.00 37.41 178 ARG A CA 1
ATOM 1416 C C . ARG A 1 178 ? -6.280 -24.972 -0.058 1.00 37.41 178 ARG A C 1
ATOM 1418 O O . ARG A 1 178 ? -6.676 -24.042 0.631 1.00 37.41 178 ARG A O 1
ATOM 1425 N N . TYR A 1 179 ? -5.283 -24.814 -0.924 1.00 38.06 179 TYR A N 1
ATOM 1426 C CA . TYR A 1 179 ? -4.486 -23.589 -1.027 1.00 38.06 179 TYR A CA 1
ATOM 1427 C C . TYR A 1 179 ? -4.317 -23.179 -2.494 1.00 38.06 179 TYR A C 1
ATOM 1429 O O . TYR A 1 179 ? -3.878 -24.001 -3.287 1.00 38.06 179 TYR A O 1
ATOM 1437 N N . LEU A 1 180 ? -4.706 -21.940 -2.809 1.00 41.75 180 LEU A N 1
ATOM 1438 C CA . LEU A 1 180 ? -4.271 -20.961 -3.831 1.00 41.75 180 LEU A CA 1
ATOM 1439 C C . LEU A 1 180 ? -3.266 -21.279 -4.973 1.00 41.75 180 LEU A C 1
ATOM 1441 O O . LEU A 1 180 ? -2.853 -20.348 -5.651 1.00 41.75 180 LEU A O 1
ATOM 1445 N N . PHE A 1 181 ? -2.848 -22.508 -5.261 1.00 45.94 181 PHE A N 1
ATOM 1446 C CA . PHE A 1 181 ? -1.679 -22.741 -6.114 1.00 45.94 181 PHE A CA 1
ATOM 1447 C C . PHE A 1 181 ? -1.922 -23.796 -7.196 1.00 45.94 181 PHE A C 1
ATOM 1449 O O . PHE A 1 181 ? -1.520 -24.952 -7.089 1.00 45.94 181 PHE A O 1
ATOM 1456 N N . GLN A 1 182 ? -2.537 -23.338 -8.287 1.00 34.03 182 GLN A N 1
ATOM 1457 C CA . GLN A 1 182 ? -2.391 -23.886 -9.637 1.00 34.03 182 GLN A CA 1
ATOM 1458 C C . GLN A 1 182 ? -2.166 -22.711 -10.594 1.00 34.03 182 GLN A C 1
ATOM 1460 O O . GLN A 1 182 ? -3.093 -22.227 -11.231 1.00 34.03 182 GLN A O 1
ATOM 1465 N N . ILE A 1 183 ? -0.927 -22.226 -10.671 1.00 39.41 183 ILE A N 1
ATOM 1466 C CA . ILE A 1 183 ? -0.512 -21.312 -11.739 1.00 39.41 183 ILE A CA 1
ATOM 1467 C C . ILE A 1 183 ? 0.498 -22.083 -12.581 1.00 39.41 183 ILE A C 1
ATOM 1469 O O . ILE A 1 183 ? 1.652 -22.252 -12.190 1.00 39.41 183 ILE A O 1
ATOM 1473 N N . VAL A 1 184 ? 0.040 -22.616 -13.714 1.00 38.69 184 VAL A N 1
ATOM 1474 C CA . VAL A 1 184 ? 0.938 -23.007 -14.803 1.00 38.69 184 VAL A CA 1
ATOM 1475 C C . VAL A 1 184 ? 1.303 -21.707 -15.500 1.00 38.69 184 VAL A C 1
ATOM 1477 O O . VAL A 1 184 ? 0.429 -21.031 -16.036 1.00 38.69 184 VAL A O 1
ATOM 1480 N N . TRP A 1 185 ? 2.569 -21.310 -15.409 1.00 39.94 185 TRP A N 1
ATOM 1481 C CA . TRP A 1 185 ? 3.008 -20.046 -15.981 1.00 39.94 185 TRP A CA 1
ATOM 1482 C C . TRP A 1 185 ? 3.219 -20.211 -17.487 1.00 39.94 185 TRP A C 1
ATOM 1484 O O . TRP A 1 185 ? 4.201 -20.803 -17.932 1.00 39.94 185 TRP A O 1
ATOM 1494 N N . GLU A 1 186 ? 2.267 -19.707 -18.262 1.00 42.06 186 GLU A N 1
ATOM 1495 C CA . GLU A 1 186 ? 2.375 -19.528 -19.707 1.00 42.06 186 GLU A CA 1
ATOM 1496 C C . GLU A 1 186 ? 2.575 -18.036 -19.988 1.00 42.06 186 GLU A C 1
ATOM 1498 O O . GLU A 1 186 ? 2.070 -17.190 -19.250 1.00 42.06 186 GLU A O 1
ATOM 1503 N N . SER A 1 187 ? 3.329 -17.692 -21.037 1.00 47.09 187 SER A N 1
ATOM 1504 C CA . SER A 1 187 ? 3.485 -16.288 -21.428 1.00 47.09 187 SER A CA 1
ATOM 1505 C C . SER A 1 187 ? 2.102 -15.681 -21.656 1.00 47.09 187 SER A C 1
ATOM 1507 O O . SER A 1 187 ? 1.368 -16.147 -22.527 1.00 47.09 187 SER A O 1
ATOM 1509 N N . TYR A 1 188 ? 1.762 -14.613 -20.927 1.00 54.16 188 TYR A N 1
ATOM 1510 C CA . TYR A 1 188 ? 0.452 -13.955 -21.033 1.00 54.16 188 TYR A CA 1
ATOM 1511 C C . TYR A 1 188 ? 0.174 -13.350 -22.415 1.00 54.16 188 TYR A C 1
ATOM 1513 O O . TYR A 1 188 ? -0.926 -12.872 -22.651 1.00 54.16 188 TYR A O 1
ATOM 1521 N N . LYS A 1 189 ? 1.102 -13.445 -23.377 1.00 56.78 189 LYS A N 1
ATOM 1522 C CA . LYS A 1 189 ? 0.880 -13.099 -24.790 1.00 56.78 189 LYS A CA 1
ATOM 1523 C C . LYS A 1 189 ? -0.369 -13.743 -25.394 1.00 56.78 189 LYS A C 1
ATOM 1525 O O . LYS A 1 189 ? -0.989 -13.127 -26.244 1.00 56.78 189 LYS A O 1
ATOM 1530 N N . THR A 1 190 ? -0.734 -14.955 -24.977 1.00 55.34 190 THR A N 1
ATOM 1531 C CA . THR A 1 190 ? -1.954 -15.639 -25.446 1.00 55.34 190 THR A CA 1
ATOM 1532 C C . THR A 1 190 ? -3.203 -15.255 -24.651 1.00 55.34 190 THR A C 1
ATOM 1534 O O . THR A 1 190 ? -4.313 -15.491 -25.118 1.00 55.34 190 THR A O 1
ATOM 1537 N N . VAL A 1 191 ? -3.027 -14.677 -23.459 1.00 56.22 191 VAL A N 1
ATOM 1538 C CA . VAL A 1 191 ? -4.101 -14.342 -22.513 1.00 56.22 191 VAL A CA 1
ATOM 1539 C C . VAL A 1 191 ? -4.481 -12.865 -22.595 1.00 56.22 191 VAL A C 1
ATOM 1541 O O . VAL A 1 191 ? -5.642 -12.552 -22.357 1.00 56.22 191 VAL A O 1
ATOM 1544 N N . ILE A 1 192 ? -3.562 -11.975 -22.991 1.00 60.06 192 ILE A N 1
ATOM 1545 C CA . ILE A 1 192 ? -3.802 -10.530 -23.157 1.00 60.06 192 ILE A CA 1
ATOM 1546 C C . ILE A 1 192 ? -5.038 -10.274 -24.025 1.00 60.06 192 ILE A C 1
ATOM 1548 O O . ILE A 1 192 ? -5.904 -9.504 -23.626 1.00 60.06 192 ILE A O 1
ATOM 1552 N N . ASP A 1 193 ? -5.177 -10.991 -25.144 1.00 62.50 193 ASP A N 1
ATOM 1553 C CA . ASP A 1 193 ? -6.320 -10.851 -26.060 1.00 62.50 193 ASP A CA 1
ATOM 1554 C C . ASP A 1 193 ? -7.654 -11.331 -25.453 1.00 62.50 193 ASP A C 1
ATOM 1556 O O . ASP A 1 193 ? -8.728 -11.011 -25.960 1.00 62.50 193 ASP A O 1
ATOM 1560 N N . SER A 1 194 ? -7.594 -12.120 -24.377 1.00 63.00 194 SER A N 1
ATOM 1561 C CA . SER A 1 194 ? -8.754 -12.657 -23.655 1.00 63.00 194 SER A CA 1
ATOM 1562 C C . SER A 1 194 ? -9.063 -11.919 -22.350 1.00 63.00 194 SER A C 1
ATOM 1564 O O . SER A 1 194 ? -10.080 -12.212 -21.716 1.00 63.00 194 SER A O 1
ATOM 1566 N N . LEU A 1 195 ? -8.200 -10.987 -21.929 1.00 62.16 195 LEU A N 1
ATOM 1567 C CA . LEU A 1 195 ? -8.428 -10.205 -20.721 1.00 62.16 195 LEU A CA 1
ATOM 1568 C C . LEU A 1 195 ? -9.598 -9.233 -20.932 1.00 62.16 195 LEU A C 1
ATOM 1570 O O . LEU A 1 195 ? -9.799 -8.721 -22.037 1.00 62.16 195 LEU A O 1
ATOM 1574 N N . PRO A 1 196 ? -10.374 -8.942 -19.875 1.00 62.12 196 PRO A N 1
ATOM 1575 C CA . PRO A 1 196 ? -11.341 -7.857 -19.918 1.00 62.12 196 PRO A CA 1
ATOM 1576 C C . PRO A 1 196 ? -10.686 -6.553 -20.386 1.00 62.12 196 PRO A C 1
ATOM 1578 O O . PRO A 1 196 ? -9.560 -6.252 -19.995 1.00 62.12 196 PRO A O 1
ATOM 1581 N N . HIS A 1 197 ? -11.413 -5.746 -21.165 1.00 60.22 197 HIS A N 1
ATOM 1582 C CA . HIS A 1 197 ? -10.888 -4.492 -21.722 1.00 60.22 197 HIS A CA 1
ATOM 1583 C C . HIS A 1 197 ? -10.252 -3.571 -20.671 1.00 60.22 197 HIS A C 1
ATOM 1585 O O . HIS A 1 197 ? -9.254 -2.928 -20.960 1.00 60.22 197 HIS A O 1
ATOM 1591 N N . PHE A 1 198 ? -10.763 -3.555 -19.436 1.00 60.00 198 PHE A N 1
ATOM 1592 C CA . PHE A 1 198 ? -10.202 -2.725 -18.369 1.00 60.00 198 PHE A CA 1
ATOM 1593 C C . PHE A 1 198 ? -8.782 -3.122 -17.924 1.00 60.00 198 PHE A C 1
ATOM 1595 O O . PHE A 1 198 ? -8.148 -2.312 -17.274 1.00 60.00 198 PHE A O 1
ATOM 1602 N N . CYS A 1 199 ? -8.297 -4.331 -18.236 1.00 51.41 199 CYS A N 1
ATOM 1603 C CA . CYS A 1 199 ? -6.932 -4.784 -17.915 1.00 51.41 199 CYS A CA 1
ATOM 1604 C C . CYS A 1 199 ? -5.899 -4.450 -19.006 1.00 51.41 199 CYS A C 1
ATOM 1606 O O . CYS A 1 199 ? -4.720 -4.769 -18.854 1.00 51.41 199 CYS A O 1
ATOM 1608 N N . ILE A 1 200 ? -6.363 -3.968 -20.164 1.00 59.56 200 ILE A N 1
ATOM 1609 C CA . ILE A 1 200 ? -5.536 -3.687 -21.349 1.00 59.56 200 ILE A CA 1
ATOM 1610 C C . ILE A 1 200 ? -5.800 -2.293 -21.925 1.00 59.56 200 ILE A C 1
ATOM 1612 O O . ILE A 1 200 ? -5.182 -1.918 -22.924 1.00 59.56 200 ILE A O 1
ATOM 1616 N N . ASN A 1 201 ? -6.738 -1.546 -21.333 1.00 58.28 201 ASN A N 1
ATOM 1617 C CA . ASN A 1 201 ? -7.210 -0.253 -21.828 1.00 58.28 201 ASN A CA 1
ATOM 1618 C C . ASN A 1 201 ? -6.060 0.750 -21.953 1.00 58.28 201 ASN A C 1
ATOM 1620 O O . ASN A 1 201 ? -6.064 1.562 -22.876 1.00 58.28 201 ASN A O 1
ATOM 1624 N N . ASP A 1 202 ? -5.052 0.626 -21.091 1.00 62.41 202 ASP A N 1
ATOM 1625 C CA . ASP A 1 202 ? -3.927 1.548 -21.015 1.00 62.41 202 ASP A CA 1
ATOM 1626 C C . ASP A 1 202 ? -2.612 0.941 -21.517 1.00 62.41 202 ASP A C 1
ATOM 1628 O O . ASP A 1 202 ? -1.527 1.389 -21.155 1.00 62.41 202 ASP A O 1
ATOM 1632 N N . HIS A 1 203 ? -2.661 -0.032 -22.435 1.00 62.75 203 HIS A N 1
ATOM 1633 C CA . HIS A 1 203 ? -1.447 -0.621 -23.020 1.00 62.75 203 HIS A CA 1
ATOM 1634 C C . HIS A 1 203 ? -0.448 0.436 -23.546 1.00 62.75 203 HIS A C 1
ATOM 1636 O O . HIS A 1 203 ? 0.776 0.250 -23.522 1.00 62.75 203 HIS A O 1
ATOM 1642 N N . ASP A 1 204 ? -0.948 1.578 -24.020 1.00 64.62 204 ASP A N 1
ATOM 1643 C CA . ASP A 1 204 ? -0.117 2.669 -24.523 1.00 64.62 204 ASP A CA 1
ATOM 1644 C C . ASP A 1 204 ? 0.775 3.304 -23.446 1.00 64.62 204 ASP A C 1
ATOM 1646 O O . ASP A 1 204 ? 1.893 3.723 -23.764 1.00 64.62 204 ASP A O 1
ATOM 1650 N N . ILE A 1 205 ? 0.356 3.312 -22.173 1.00 66.75 205 ILE A N 1
ATOM 1651 C CA . ILE A 1 205 ? 1.133 3.916 -21.080 1.00 66.75 205 ILE A CA 1
ATOM 1652 C C . ILE A 1 205 ? 2.181 2.968 -20.501 1.00 66.75 205 ILE A C 1
ATOM 1654 O O . ILE A 1 205 ? 3.118 3.425 -19.846 1.00 66.75 205 ILE A O 1
ATOM 1658 N N . TRP A 1 206 ? 2.088 1.664 -20.786 1.00 65.94 206 TRP A N 1
ATOM 1659 C CA . TRP A 1 206 ? 2.999 0.651 -20.243 1.00 65.94 206 TRP A CA 1
ATOM 1660 C C . TRP A 1 206 ? 4.470 0.874 -20.608 1.00 65.94 206 TRP A C 1
ATOM 1662 O O . TRP A 1 206 ? 5.369 0.297 -19.997 1.00 65.94 206 TRP A O 1
ATOM 1672 N N . ARG A 1 207 ? 4.721 1.699 -21.630 1.00 65.44 20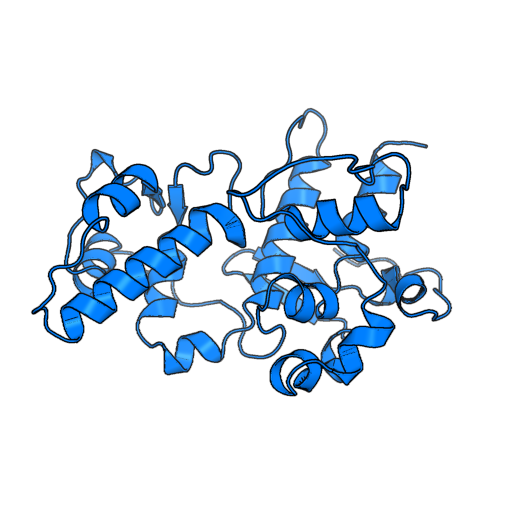7 ARG A N 1
ATOM 1673 C CA . ARG A 1 207 ? 6.052 2.019 -22.159 1.00 65.44 207 ARG A CA 1
ATOM 1674 C C . ARG A 1 207 ? 6.419 3.493 -21.988 1.00 65.44 207 ARG A C 1
ATOM 1676 O O . ARG A 1 207 ? 7.404 3.945 -22.573 1.00 65.44 207 ARG A O 1
ATOM 1683 N N . THR A 1 208 ? 5.660 4.238 -21.193 1.00 70.81 208 THR A N 1
ATOM 1684 C CA . THR A 1 208 ? 5.928 5.653 -20.937 1.00 70.81 208 THR A CA 1
ATOM 1685 C C . THR A 1 208 ? 7.047 5.815 -19.914 1.00 70.81 208 THR A C 1
A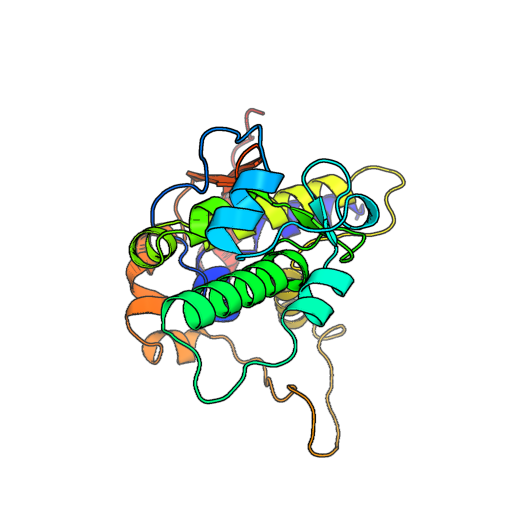TOM 1687 O O . THR A 1 208 ? 7.032 5.204 -18.850 1.00 70.81 208 THR A O 1
ATOM 1690 N N . ILE A 1 209 ? 8.020 6.674 -20.223 1.00 77.44 209 ILE A N 1
ATOM 1691 C CA . ILE A 1 209 ? 8.982 7.160 -19.228 1.00 77.44 209 ILE A CA 1
ATOM 1692 C C . ILE A 1 209 ? 8.264 8.223 -18.393 1.00 77.44 209 ILE A C 1
ATOM 1694 O O . ILE A 1 209 ? 7.955 9.302 -18.902 1.00 77.44 209 ILE A O 1
ATOM 1698 N N . SER A 1 210 ? 7.981 7.923 -17.130 1.00 77.62 210 SER A N 1
ATOM 1699 C CA . SER A 1 210 ? 7.233 8.809 -16.232 1.00 77.62 210 SER A CA 1
ATOM 1700 C C . SER A 1 210 ? 7.709 8.679 -14.783 1.00 77.62 210 SER A C 1
ATOM 1702 O O . SER A 1 210 ? 8.277 7.651 -14.403 1.00 77.62 210 SER A O 1
ATOM 1704 N N . PRO A 1 211 ? 7.504 9.713 -13.949 1.00 81.31 211 PRO A N 1
ATOM 1705 C CA . PRO A 1 211 ? 7.679 9.572 -12.514 1.00 81.31 211 PRO A CA 1
ATOM 1706 C C . PRO A 1 211 ? 6.545 8.718 -11.930 1.00 81.31 211 PRO A C 1
ATOM 1708 O O . PRO A 1 211 ? 5.365 8.983 -12.147 1.00 81.31 211 PRO A O 1
ATOM 1711 N N . LEU A 1 212 ? 6.922 7.711 -11.153 1.00 84.44 212 LEU A N 1
ATOM 1712 C CA . LEU A 1 212 ? 6.053 6.908 -10.307 1.00 84.44 212 LEU A CA 1
ATOM 1713 C C . LEU A 1 212 ? 5.997 7.560 -8.929 1.00 84.44 212 LEU A C 1
ATOM 1715 O O . LEU A 1 212 ? 7.037 7.785 -8.302 1.00 84.44 212 LEU A O 1
ATOM 1719 N N . ILE A 1 213 ? 4.790 7.866 -8.457 1.00 82.75 213 ILE A N 1
ATOM 1720 C CA . ILE A 1 213 ? 4.589 8.606 -7.210 1.00 82.75 213 ILE A CA 1
ATOM 1721 C C . ILE A 1 213 ? 3.742 7.781 -6.243 1.00 82.75 213 ILE A C 1
ATOM 1723 O O . ILE A 1 213 ? 2.632 7.361 -6.560 1.00 82.75 213 ILE A O 1
ATOM 1727 N N . CYS A 1 214 ? 4.276 7.593 -5.039 1.00 85.75 214 CYS A N 1
ATOM 1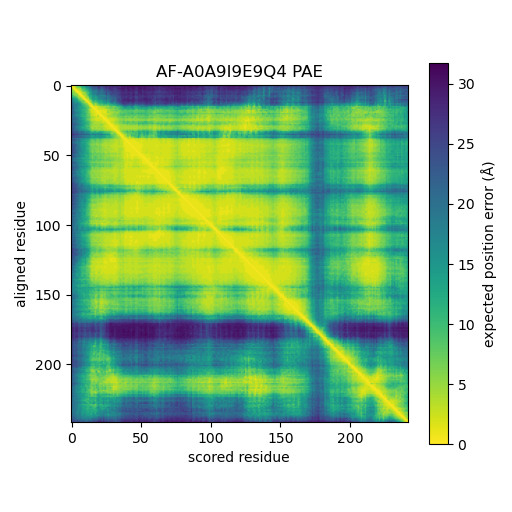728 C CA . CYS A 1 214 ? 3.581 7.057 -3.875 1.00 85.75 214 CYS A CA 1
ATOM 1729 C C . CYS A 1 214 ? 3.923 7.936 -2.663 1.00 85.75 214 CYS A C 1
ATOM 1731 O O . CYS A 1 214 ? 4.907 7.696 -1.956 1.00 85.75 214 CYS A O 1
ATOM 1733 N N . PHE A 1 215 ? 3.123 8.974 -2.423 1.00 85.06 215 PHE A N 1
ATOM 1734 C CA . PHE A 1 215 ? 3.350 10.012 -1.415 1.00 85.06 215 PHE A CA 1
ATOM 1735 C C . PHE A 1 215 ? 4.746 10.640 -1.520 1.00 85.06 215 PHE A C 1
ATOM 1737 O O . PHE A 1 215 ? 5.076 11.301 -2.496 1.00 85.06 215 PHE A O 1
ATOM 1744 N N . TYR A 1 216 ? 5.585 10.415 -0.506 1.00 79.38 216 TYR A N 1
ATOM 1745 C CA . TYR A 1 216 ? 6.950 10.925 -0.418 1.00 79.38 216 TYR A CA 1
ATOM 1746 C C . TYR A 1 216 ? 7.943 10.124 -1.277 1.00 79.38 216 TYR A C 1
ATOM 1748 O O . TYR A 1 216 ? 9.139 10.424 -1.299 1.00 79.38 216 TYR A O 1
ATOM 1756 N N . ILE A 1 217 ? 7.488 9.053 -1.928 1.00 81.75 217 ILE A N 1
ATOM 1757 C CA . ILE A 1 217 ? 8.296 8.239 -2.827 1.00 81.75 217 ILE A CA 1
ATOM 1758 C C . ILE A 1 217 ? 8.056 8.736 -4.248 1.00 81.75 217 ILE A C 1
ATOM 1760 O O . ILE A 1 217 ? 6.980 8.532 -4.798 1.00 81.75 217 ILE A O 1
ATOM 1764 N N . GLY A 1 218 ? 9.079 9.356 -4.830 1.00 82.81 218 GLY A N 1
ATOM 1765 C CA . GLY A 1 218 ? 9.203 9.535 -6.272 1.00 82.81 218 GLY A CA 1
ATOM 1766 C C . GLY A 1 218 ? 10.298 8.612 -6.796 1.00 82.81 218 GLY A C 1
ATOM 1767 O O . GLY A 1 218 ? 11.417 8.652 -6.285 1.00 82.81 218 GLY A O 1
ATOM 1768 N N . GLU A 1 219 ? 9.973 7.780 -7.778 1.00 83.12 219 GLU A N 1
ATOM 1769 C CA . GLU A 1 219 ? 10.919 6.934 -8.516 1.00 83.12 219 GLU A CA 1
ATOM 1770 C C . GLU A 1 219 ? 10.652 7.104 -10.016 1.00 83.12 219 GLU A C 1
ATOM 1772 O O . GLU A 1 219 ? 9.520 7.358 -10.411 1.00 83.12 219 GLU A O 1
ATOM 1777 N N . TRP A 1 220 ? 11.658 6.971 -10.876 1.00 77.81 220 TRP A N 1
ATOM 1778 C CA . TRP A 1 220 ? 11.441 7.051 -12.325 1.00 77.81 220 TRP A CA 1
ATOM 1779 C C . TRP A 1 220 ? 11.143 5.675 -12.924 1.00 77.81 220 TRP A C 1
ATOM 1781 O O . TRP A 1 220 ? 11.876 4.715 -12.681 1.00 77.81 220 TRP A O 1
ATOM 1791 N N . HIS A 1 221 ? 10.102 5.587 -13.754 1.00 76.81 221 HIS A N 1
ATOM 1792 C CA . HIS A 1 221 ? 9.868 4.432 -14.614 1.00 76.81 221 HIS A CA 1
ATOM 1793 C C . HIS A 1 221 ? 10.679 4.566 -15.906 1.00 76.81 221 HIS A C 1
ATOM 1795 O O . HIS A 1 221 ? 10.541 5.545 -16.640 1.00 76.81 221 HIS A O 1
ATOM 1801 N N . HIS A 1 222 ? 11.516 3.568 -16.194 1.00 73.62 222 HIS A N 1
ATOM 1802 C CA . HIS A 1 222 ? 12.395 3.533 -17.367 1.00 73.62 222 HIS A CA 1
ATOM 1803 C C . HIS A 1 222 ? 12.148 2.268 -18.207 1.00 73.62 222 HIS A C 1
ATOM 1805 O O . HIS A 1 222 ? 12.954 1.334 -18.179 1.00 73.62 222 HIS A O 1
ATOM 1811 N N . PRO A 1 223 ? 11.031 2.203 -18.956 1.00 64.88 223 PRO A N 1
ATOM 1812 C CA . PRO A 1 223 ? 10.669 1.028 -19.754 1.00 64.88 223 PRO A CA 1
ATOM 1813 C C . PRO A 1 223 ? 11.619 0.776 -20.937 1.00 64.88 223 PRO A C 1
ATOM 1815 O O . PRO A 1 223 ? 11.717 -0.346 -21.438 1.00 64.88 223 PRO A O 1
ATOM 1818 N N . ASP A 1 224 ? 12.385 1.787 -21.361 1.00 62.66 224 ASP A N 1
ATOM 1819 C CA . ASP A 1 224 ? 13.462 1.666 -22.350 1.00 62.66 224 ASP A CA 1
ATOM 1820 C C . ASP A 1 224 ? 14.541 0.656 -21.922 1.00 62.66 224 ASP A C 1
ATOM 1822 O O . ASP A 1 224 ? 15.188 0.014 -22.755 1.00 62.66 224 ASP A O 1
ATOM 1826 N N . ARG A 1 225 ? 14.678 0.440 -20.612 1.00 64.19 225 ARG A N 1
ATOM 1827 C CA . ARG A 1 225 ? 15.608 -0.526 -20.031 1.00 64.19 225 ARG A CA 1
ATOM 1828 C C . ARG A 1 225 ? 15.119 -1.972 -20.118 1.00 64.19 225 ARG A C 1
ATOM 1830 O O . ARG A 1 225 ? 15.898 -2.868 -19.795 1.00 64.19 225 ARG A O 1
ATOM 1837 N N . VAL A 1 226 ? 13.897 -2.227 -20.606 1.00 56.91 226 VAL A N 1
ATOM 1838 C CA . VAL A 1 226 ? 13.315 -3.586 -20.691 1.00 56.91 226 VAL A CA 1
ATOM 1839 C C . VAL A 1 226 ? 12.532 -3.903 -21.946 1.00 56.91 226 VAL A C 1
ATOM 1841 O O . VAL A 1 226 ? 11.831 -4.906 -22.016 1.00 56.91 226 VAL A O 1
ATOM 1844 N N . LEU A 1 227 ? 12.766 -3.148 -23.013 1.00 56.03 227 LEU A N 1
ATOM 1845 C CA . LEU A 1 227 ? 12.198 -3.409 -24.339 1.00 56.03 227 LEU A CA 1
ATOM 1846 C C . LEU A 1 227 ? 12.353 -4.871 -24.811 1.00 56.03 227 LEU A C 1
ATOM 1848 O O . LEU A 1 227 ? 11.474 -5.391 -25.500 1.00 56.03 227 LEU A O 1
ATOM 1852 N N . ARG A 1 228 ? 13.413 -5.572 -24.374 1.00 57.94 228 ARG A N 1
ATOM 1853 C CA . ARG A 1 228 ? 13.643 -6.993 -24.685 1.00 57.94 228 ARG A CA 1
ATOM 1854 C C . ARG A 1 228 ? 12.504 -7.925 -24.250 1.00 57.94 228 ARG A C 1
ATOM 1856 O O . ARG A 1 228 ? 12.276 -8.914 -24.944 1.00 57.94 228 ARG A O 1
ATOM 1863 N N . GLN A 1 229 ? 11.767 -7.622 -23.179 1.00 50.34 229 GLN A N 1
ATOM 1864 C CA . GLN A 1 229 ? 10.654 -8.469 -22.715 1.00 50.34 229 GLN A CA 1
ATOM 1865 C C . GLN A 1 229 ? 9.448 -8.431 -23.663 1.00 50.34 229 GLN A C 1
ATOM 1867 O O . GLN A 1 229 ? 8.765 -9.431 -23.878 1.00 50.34 229 GLN A O 1
ATOM 1872 N N . PHE A 1 230 ? 9.268 -7.306 -24.352 1.00 52.41 230 PHE A N 1
ATOM 1873 C CA . PHE A 1 230 ? 8.230 -7.123 -25.363 1.00 52.41 230 PHE A CA 1
ATOM 1874 C C . PHE A 1 230 ? 8.671 -7.596 -26.757 1.00 52.41 230 PHE A C 1
ATOM 1876 O O . PHE A 1 230 ? 7.994 -7.334 -27.747 1.00 52.41 230 PHE A O 1
ATOM 1883 N N . GLY A 1 231 ? 9.815 -8.285 -26.863 1.00 56.62 231 GLY A N 1
ATOM 1884 C CA . GLY A 1 231 ? 10.391 -8.695 -28.146 1.00 56.62 231 GLY A CA 1
ATOM 1885 C C . GLY A 1 231 ? 10.973 -7.535 -28.960 1.00 56.62 231 GLY A C 1
ATOM 1886 O O . GLY A 1 231 ? 11.206 -7.691 -30.156 1.00 56.62 231 GLY A O 1
ATOM 1887 N N . ILE A 1 232 ? 11.214 -6.380 -28.330 1.00 56.38 232 ILE A N 1
ATOM 1888 C CA . ILE A 1 232 ? 11.743 -5.174 -28.972 1.00 56.38 232 ILE A CA 1
ATOM 1889 C C . ILE A 1 232 ? 13.253 -5.081 -28.716 1.00 56.38 232 ILE A C 1
ATOM 1891 O O . ILE A 1 232 ? 13.764 -5.470 -27.663 1.00 56.38 232 ILE A O 1
ATOM 1895 N N . GLN A 1 233 ? 13.997 -4.561 -29.693 1.00 62.44 233 GLN A N 1
ATOM 1896 C CA . GLN A 1 233 ? 15.432 -4.347 -29.548 1.00 62.44 233 GLN A CA 1
ATOM 1897 C C . GLN A 1 233 ? 15.715 -3.332 -28.430 1.00 62.44 233 GLN A C 1
ATOM 1899 O O . GLN A 1 233 ? 15.247 -2.198 -28.465 1.00 62.44 233 GLN A O 1
ATOM 1904 N N . GLN A 1 234 ? 16.524 -3.738 -27.453 1.00 59.97 234 GLN A N 1
ATOM 1905 C CA . GLN A 1 234 ? 16.973 -2.863 -26.377 1.00 59.97 234 GLN A CA 1
ATOM 1906 C C . GLN A 1 234 ? 18.234 -2.106 -26.804 1.00 59.97 234 GLN A C 1
ATOM 1908 O O . GLN A 1 234 ? 19.274 -2.718 -27.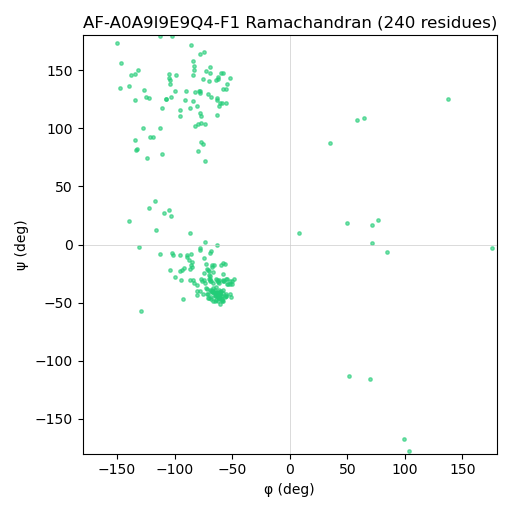061 1.00 59.97 234 GLN A O 1
ATOM 1913 N N . ALA A 1 235 ? 18.137 -0.779 -26.870 1.00 65.19 235 ALA A N 1
ATOM 1914 C CA . ALA A 1 235 ? 19.289 0.103 -27.032 1.00 65.19 235 ALA A CA 1
ATOM 1915 C C . ALA A 1 235 ? 20.031 0.279 -25.694 1.00 65.19 235 ALA A C 1
ATOM 1917 O O . ALA A 1 235 ? 19.487 -0.026 -24.632 1.00 65.19 235 ALA A O 1
ATOM 1918 N N . VAL A 1 236 ? 21.274 0.769 -25.738 1.00 68.19 236 VAL A N 1
ATOM 1919 C CA . VAL A 1 236 ? 21.998 1.163 -24.518 1.00 68.19 236 VAL A CA 1
ATOM 1920 C C . VAL A 1 236 ? 21.198 2.281 -23.833 1.00 68.19 236 VAL A C 1
ATOM 1922 O O . VAL A 1 236 ? 20.933 3.293 -24.492 1.00 68.19 236 VAL A O 1
ATOM 1925 N N . PRO A 1 237 ? 20.775 2.109 -22.565 1.00 62.53 237 PRO A N 1
ATOM 1926 C CA . PRO A 1 237 ? 20.029 3.139 -21.852 1.00 62.53 237 PRO A CA 1
ATOM 1927 C C . PRO A 1 237 ? 20.834 4.432 -21.746 1.00 62.53 237 PRO A C 1
ATOM 1929 O O . PRO A 1 237 ? 22.059 4.399 -21.637 1.00 62.53 237 PRO A O 1
ATOM 1932 N N . ARG A 1 238 ? 20.148 5.577 -21.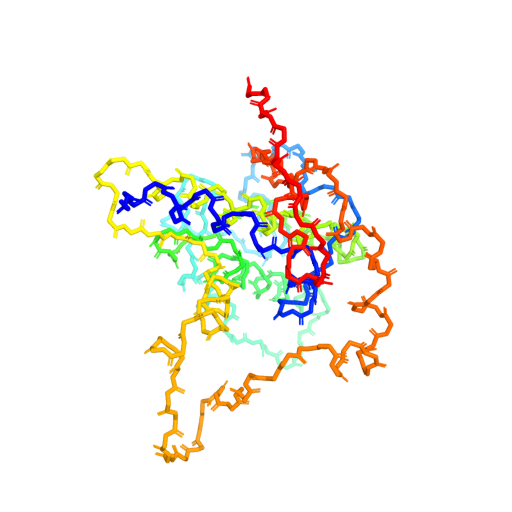763 1.00 66.69 238 ARG A N 1
ATOM 1933 C CA . ARG A 1 238 ? 20.794 6.863 -21.469 1.00 66.69 238 ARG A CA 1
ATOM 1934 C C . ARG A 1 238 ? 21.103 6.951 -19.973 1.00 66.69 238 ARG A C 1
ATOM 1936 O O . ARG A 1 238 ? 20.357 6.403 -19.154 1.00 66.69 238 ARG A O 1
ATOM 1943 N N . ASP A 1 239 ? 22.175 7.661 -19.638 1.00 63.00 239 ASP A N 1
ATOM 1944 C CA . ASP A 1 239 ? 22.521 7.951 -18.248 1.00 63.00 239 ASP A CA 1
ATOM 1945 C C . ASP A 1 239 ? 21.366 8.696 -17.563 1.00 63.00 239 ASP A C 1
ATOM 1947 O O . ASP A 1 239 ? 20.786 9.633 -18.123 1.00 63.00 239 ASP A O 1
ATOM 1951 N N . CYS A 1 240 ? 21.009 8.260 -16.353 1.00 55.41 240 CYS A N 1
ATOM 1952 C CA . CYS A 1 240 ? 20.042 8.970 -15.523 1.00 55.41 240 CYS A CA 1
ATOM 1953 C C . CYS A 1 240 ? 20.759 10.133 -14.833 1.00 55.41 240 CYS A C 1
ATOM 1955 O O . CYS A 1 240 ? 21.665 9.902 -14.035 1.00 55.41 240 CYS A O 1
ATOM 1957 N N . ASN A 1 241 ? 20.326 11.369 -15.085 1.00 45.28 241 ASN A N 1
ATOM 1958 C CA . ASN A 1 241 ? 20.665 12.479 -14.197 1.00 45.28 241 ASN A CA 1
ATOM 1959 C C . ASN A 1 241 ? 19.831 12.318 -12.917 1.00 45.28 241 ASN A C 1
ATOM 1961 O O . ASN A 1 241 ? 18.623 12.553 -12.946 1.00 45.28 241 ASN A O 1
ATOM 1965 N N . THR A 1 242 ? 20.465 11.851 -11.841 1.00 43.06 242 THR A N 1
ATOM 1966 C CA . THR A 1 242 ? 19.911 11.837 -10.475 1.00 43.06 242 THR A CA 1
ATOM 1967 C C . THR A 1 242 ? 19.866 13.227 -9.870 1.00 43.06 242 THR A C 1
ATOM 1969 O O . THR A 1 242 ? 20.891 13.935 -10.015 1.00 43.06 242 THR A O 1
#

Solvent-accessible surface area (backbone atoms only — not comparable to full-atom values): 14394 Å² total; per-residue (Å²): 138,57,79,63,65,59,59,63,50,54,61,31,61,70,40,46,54,53,32,22,66,75,70,66,28,50,49,55,68,42,67,46,64,77,82,87,78,88,57,63,57,58,53,30,34,72,53,55,69,42,67,77,57,74,90,45,44,62,87,67,23,38,33,41,69,55,54,55,61,76,64,62,76,81,71,96,86,64,56,72,67,59,53,48,19,48,51,48,52,51,52,49,44,48,35,14,59,43,56,62,15,48,81,77,48,47,45,21,63,55,76,58,54,71,52,50,76,42,62,82,57,41,75,42,33,9,52,25,29,21,38,49,21,48,38,40,53,25,52,63,55,33,71,40,89,91,50,88,69,71,42,34,45,54,63,64,59,50,54,52,42,32,74,76,32,70,87,70,31,80,86,85,77,90,88,84,94,89,70,100,76,86,79,83,89,64,76,54,82,77,44,60,86,70,50,61,63,87,63,53,71,58,59,80,58,39,62,49,73,43,79,19,31,38,60,94,39,75,36,77,42,50,36,64,68,33,30,54,81,77,76,38,87,58,63,86,68,78,86,79,89,126